Protein AF-A0A601DD71-F1 (afdb_monomer_lite)

Secondary structure (DSSP, 8-state):
------GGGSPPPHHHHHHHHHHHHHHHHHS-SSHHHHHHHHHHHHHHHHHHHHTPPPSEEEEE-TTS-EEEEEETTTS-HHHHTTSEEEPPPP-PPPPPPPPPPPPPPPPP-PPPPPPSSPPPPPGGG-SSSSHHHHHHHHHHHHHHHHHHHHHTT-SS---TT--STTTS---TT-------TTT--TT-HHHH-TTSPP-----TT-TT-SSPPPP-------

Radius of gyration: 35.79 Å; chains: 1; bounding box: 74×91×74 Å

Structure (mmCIF, N/CA/C/O backbone):
data_AF-A0A601DD71-F1
#
_entry.id   AF-A0A601DD71-F1
#
loop_
_atom_site.group_PDB
_atom_site.id
_atom_site.type_symbol
_atom_site.label_atom_id
_atom_site.label_alt_id
_atom_site.label_comp_id
_atom_site.label_asym_id
_atom_site.label_entity_id
_atom_site.label_seq_id
_atom_site.pdbx_PDB_ins_code
_atom_site.Cartn_x
_atom_site.Cartn_y
_atom_site.Cartn_z
_atom_site.occupancy
_atom_site.B_iso_or_equiv
_atom_site.auth_seq_id
_atom_site.auth_comp_id
_atom_site.auth_asym_id
_atom_site.auth_atom_id
_atom_site.pdbx_PDB_model_num
ATOM 1 N N . MET A 1 1 ? -7.788 -25.027 39.333 1.00 45.16 1 MET A N 1
ATOM 2 C CA . MET A 1 1 ? -7.533 -24.330 38.057 1.00 45.16 1 MET A CA 1
ATOM 3 C C . MET A 1 1 ? -8.869 -24.172 37.359 1.00 45.16 1 MET A C 1
ATOM 5 O O . MET A 1 1 ? -9.464 -25.174 36.993 1.00 45.16 1 MET A O 1
ATOM 9 N N . THR A 1 2 ? -9.393 -22.954 37.278 1.00 37.62 2 THR A N 1
ATOM 10 C CA . THR A 1 2 ? -10.592 -22.640 36.494 1.00 37.62 2 THR A CA 1
ATOM 11 C C . THR A 1 2 ? -10.203 -22.605 35.020 1.00 37.62 2 THR A C 1
ATOM 13 O O . THR A 1 2 ? -9.344 -21.820 34.629 1.00 37.62 2 THR A O 1
ATOM 16 N N . THR A 1 3 ? -10.772 -23.495 34.209 1.00 50.19 3 THR A N 1
ATOM 17 C CA . THR A 1 3 ? -10.615 -23.455 32.752 1.00 50.19 3 THR A CA 1
ATOM 18 C C . THR A 1 3 ? -11.624 -22.460 32.199 1.00 50.19 3 THR A C 1
ATOM 20 O O . THR A 1 3 ? -12.833 -22.696 32.219 1.00 50.19 3 THR A O 1
ATOM 23 N N . ASN A 1 4 ? -11.128 -21.315 31.749 1.00 50.66 4 ASN A N 1
ATOM 24 C CA . ASN A 1 4 ? -11.957 -20.254 31.201 1.00 50.66 4 ASN A CA 1
ATOM 25 C C . ASN A 1 4 ? -12.311 -20.643 29.757 1.00 50.66 4 ASN A C 1
ATOM 27 O O . ASN A 1 4 ? -11.508 -20.432 28.854 1.00 50.66 4 ASN A O 1
ATOM 31 N N . ASN A 1 5 ? -13.507 -21.194 29.524 1.00 55.06 5 ASN A N 1
ATOM 32 C CA . ASN A 1 5 ? -14.029 -21.516 28.182 1.00 55.06 5 ASN A CA 1
ATOM 33 C C . ASN A 1 5 ? -14.437 -20.253 27.396 1.00 55.06 5 ASN A C 1
ATOM 35 O O . ASN A 1 5 ? -15.455 -20.233 26.707 1.00 55.06 5 ASN A O 1
ATOM 39 N N . HIS A 1 6 ? -13.687 -19.157 27.544 1.00 58.78 6 HIS A N 1
ATOM 40 C CA . HIS A 1 6 ? -14.026 -17.909 26.885 1.00 58.78 6 HIS A CA 1
ATOM 41 C C . HIS A 1 6 ? -13.814 -18.070 25.366 1.00 58.78 6 HIS A C 1
ATOM 43 O O . HIS A 1 6 ? -12.706 -18.428 24.956 1.00 58.78 6 HIS A O 1
ATOM 49 N N . PRO A 1 7 ? -14.816 -17.766 24.517 1.00 61.31 7 PRO A N 1
ATOM 50 C CA . PRO A 1 7 ? -14.765 -17.999 23.065 1.00 61.31 7 PRO A CA 1
ATOM 51 C C . PRO A 1 7 ? -13.593 -17.326 22.334 1.00 61.31 7 PRO A C 1
ATOM 53 O O . PRO A 1 7 ? -13.308 -17.650 21.188 1.00 61.31 7 PRO A O 1
ATOM 56 N N . ALA A 1 8 ? -12.918 -16.374 22.981 1.00 63.38 8 ALA A N 1
ATOM 57 C CA . ALA A 1 8 ? -11.752 -15.679 22.437 1.00 63.38 8 ALA A CA 1
ATOM 58 C C . ALA A 1 8 ? -10.425 -16.460 22.557 1.00 63.38 8 ALA A C 1
ATOM 60 O O . ALA A 1 8 ? -9.405 -15.969 22.087 1.00 63.38 8 ALA A O 1
ATOM 61 N N . HIS A 1 9 ? -10.407 -17.636 23.195 1.00 67.06 9 HIS A N 1
ATOM 62 C CA . HIS A 1 9 ? -9.188 -18.438 23.384 1.00 67.06 9 HIS A CA 1
ATOM 63 C C . HIS A 1 9 ? -9.024 -19.588 22.370 1.00 67.06 9 HIS A C 1
ATOM 65 O O . HIS A 1 9 ? -8.173 -20.452 22.565 1.00 67.06 9 HIS A O 1
ATOM 71 N N . GLY A 1 10 ? -9.811 -19.600 21.288 1.00 70.00 10 GLY A N 1
ATOM 72 C CA . GLY A 1 10 ? -9.706 -20.560 20.183 1.00 70.00 10 GLY A CA 1
ATOM 73 C C . GLY A 1 10 ? -9.445 -19.889 18.826 1.00 70.00 10 GLY A C 1
ATOM 74 O O . GLY A 1 10 ? -9.505 -18.661 18.729 1.00 70.00 10 GLY A O 1
ATOM 75 N N . PRO A 1 11 ? -9.153 -20.674 17.769 1.00 76.75 11 PRO A N 1
ATOM 76 C CA . PRO A 1 11 ? -9.068 -20.151 16.409 1.00 76.75 11 PRO A CA 1
ATOM 77 C C . PRO A 1 11 ? -10.400 -19.513 15.995 1.00 76.75 11 PRO A C 1
ATOM 79 O O . PRO A 1 11 ? -11.476 -19.969 16.383 1.00 76.75 11 PRO A O 1
ATOM 82 N N . VAL A 1 12 ? -10.327 -18.444 15.204 1.00 84.88 12 VAL A N 1
ATOM 83 C CA . VAL A 1 12 ? -11.512 -17.703 14.761 1.00 84.88 12 VAL A CA 1
ATOM 84 C C . VAL A 1 12 ? -12.287 -18.538 13.734 1.00 84.88 12 VAL A C 1
ATOM 86 O O . VAL A 1 12 ? -11.745 -18.889 12.689 1.00 84.88 12 VAL A O 1
ATOM 89 N N . SER A 1 13 ? -13.549 -18.862 14.035 1.00 86.62 13 SER A N 1
ATOM 90 C CA . SER A 1 13 ? -14.459 -19.582 13.131 1.00 86.62 13 SER A CA 1
ATOM 91 C C . SER A 1 13 ? -15.251 -18.630 12.224 1.00 86.62 13 SER A C 1
ATOM 93 O O . SER A 1 13 ? -15.402 -17.448 12.537 1.00 86.62 13 SER A O 1
ATOM 95 N N . LEU A 1 14 ? -15.820 -19.154 11.128 1.00 88.19 14 LEU A N 1
ATOM 96 C CA . LEU A 1 14 ? -16.695 -18.389 10.225 1.00 88.19 14 LEU A CA 1
ATOM 97 C C . LEU A 1 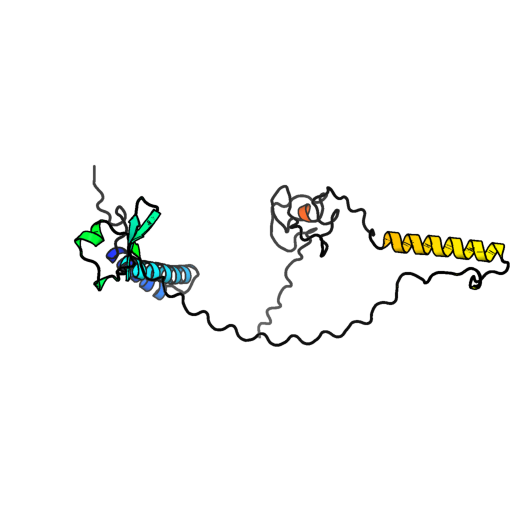14 ? -17.892 -17.778 10.966 1.00 88.19 14 LEU A C 1
ATOM 99 O O . LEU A 1 14 ? -18.188 -16.596 10.820 1.00 88.19 14 LEU A O 1
ATOM 103 N N . GLU A 1 15 ? -18.541 -18.573 11.819 1.00 87.88 15 GLU A N 1
ATOM 104 C CA . GLU A 1 15 ? -19.647 -18.123 12.671 1.00 87.88 15 GLU A CA 1
ATOM 105 C C . GLU A 1 15 ? -19.210 -16.971 13.585 1.00 87.88 15 GLU A C 1
ATOM 107 O O . GLU A 1 15 ? -19.922 -15.976 13.739 1.00 87.88 15 GLU A O 1
ATOM 112 N N . ARG A 1 16 ? -17.992 -17.053 14.137 1.00 88.75 16 ARG A N 1
ATOM 113 C CA . ARG A 1 16 ? -17.445 -15.994 14.981 1.00 88.75 16 ARG A CA 1
ATOM 114 C C . ARG A 1 16 ? -17.154 -14.718 14.192 1.00 88.75 16 ARG A C 1
ATOM 116 O O . ARG A 1 16 ? -17.389 -13.639 14.726 1.00 88.75 16 ARG A O 1
ATOM 123 N N . LEU A 1 17 ? -16.680 -14.813 12.947 1.00 91.88 17 LEU A N 1
ATOM 124 C CA . LEU A 1 17 ? -16.489 -13.643 12.081 1.00 91.88 17 LEU A CA 1
ATOM 125 C C . LEU A 1 17 ? -17.816 -12.946 11.776 1.00 91.88 17 LEU A C 1
ATOM 127 O O . LEU A 1 17 ? -17.891 -11.728 11.925 1.00 91.88 17 LEU A O 1
ATOM 131 N N . HIS A 1 18 ? -18.867 -13.701 11.438 1.00 92.31 18 HIS A N 1
ATOM 132 C CA . HIS A 1 18 ? -20.211 -13.142 11.255 1.00 92.31 18 HIS A CA 1
ATOM 133 C C . HIS A 1 18 ? -20.703 -12.428 12.515 1.00 92.31 18 HIS A C 1
ATOM 135 O O . HIS A 1 18 ? -21.158 -11.288 12.438 1.00 92.31 18 HIS A O 1
ATOM 141 N N . GLN A 1 19 ? -20.539 -13.059 13.682 1.00 93.06 19 GLN A N 1
ATOM 142 C CA . GLN A 1 19 ? -20.919 -12.463 14.960 1.00 93.06 19 GLN A CA 1
ATOM 143 C C . GLN A 1 19 ? -20.174 -11.142 15.222 1.00 93.06 19 GLN A C 1
ATOM 145 O O . GLN A 1 19 ? -20.777 -10.167 15.667 1.00 93.06 19 GLN A O 1
ATOM 150 N N . ILE A 1 20 ? -18.866 -11.089 14.949 1.00 93.06 20 ILE A N 1
ATOM 151 C CA . ILE A 1 20 ? -18.064 -9.872 15.139 1.00 93.06 20 ILE A CA 1
ATOM 152 C C . ILE A 1 20 ? -18.475 -8.783 14.135 1.00 93.06 20 ILE A C 1
ATOM 154 O O . ILE A 1 20 ? -18.643 -7.636 14.550 1.00 93.06 20 ILE A O 1
ATOM 158 N N . SER A 1 21 ? -18.675 -9.126 12.855 1.00 95.06 21 SER A N 1
ATOM 159 C CA . SER A 1 21 ? -19.136 -8.180 11.824 1.00 95.06 21 SER A CA 1
ATOM 160 C C . SER A 1 21 ? -20.475 -7.546 12.216 1.00 95.06 21 SER A C 1
ATOM 162 O O . SER A 1 21 ? -20.628 -6.324 12.169 1.00 95.06 21 SER A O 1
ATOM 164 N N . GLU A 1 22 ? -21.420 -8.346 12.719 1.00 96.31 22 GLU A N 1
ATOM 165 C CA . GLU A 1 22 ? -22.729 -7.860 13.160 1.00 96.31 22 GLU A CA 1
ATOM 166 C C . GLU A 1 22 ? -22.626 -6.902 14.360 1.00 96.31 22 GLU A C 1
ATOM 168 O O . GLU A 1 22 ? -23.257 -5.841 14.368 1.00 96.31 22 GLU A O 1
ATOM 173 N N . ILE A 1 23 ? -21.810 -7.247 15.365 1.00 95.62 23 ILE A N 1
ATOM 174 C CA . ILE A 1 23 ? -21.586 -6.403 16.549 1.00 95.62 23 ILE A CA 1
ATOM 175 C C . ILE A 1 23 ? -20.989 -5.053 16.140 1.00 95.62 23 ILE A C 1
ATOM 177 O O . ILE A 1 23 ? -21.494 -4.009 16.557 1.00 95.62 23 ILE A O 1
ATOM 181 N N . LEU A 1 24 ? -19.942 -5.062 15.311 1.00 95.75 24 LEU A N 1
ATOM 182 C CA . LEU A 1 24 ? -19.271 -3.837 14.876 1.00 95.75 24 LEU A CA 1
ATOM 183 C C . LEU A 1 24 ? -20.157 -2.992 13.959 1.00 95.75 24 LEU A C 1
ATOM 185 O O . LEU A 1 24 ? -20.169 -1.773 14.101 1.00 95.75 24 LEU A O 1
ATOM 189 N N . SER A 1 25 ? -20.954 -3.617 13.092 1.00 95.69 25 SER A N 1
ATOM 190 C CA . SER A 1 25 ? -21.918 -2.916 12.235 1.00 95.69 25 SER A CA 1
ATOM 191 C C . SER A 1 25 ? -22.972 -2.177 13.058 1.00 95.69 25 SER A C 1
ATOM 193 O O . SER A 1 25 ? -23.250 -1.002 12.814 1.00 95.69 25 SER A O 1
ATOM 195 N N . LYS A 1 26 ? -23.528 -2.839 14.082 1.00 96.19 26 LYS A N 1
ATOM 196 C CA . LYS A 1 26 ? -24.492 -2.226 15.009 1.00 96.19 26 LYS A CA 1
ATOM 197 C C . LYS A 1 26 ? -23.859 -1.094 15.819 1.00 96.19 26 LYS A C 1
ATOM 199 O O . LYS A 1 26 ? -24.469 -0.037 15.952 1.00 96.19 26 LYS A O 1
ATOM 204 N N . ALA A 1 27 ? -22.642 -1.296 16.324 1.00 94.25 27 ALA A N 1
ATOM 205 C CA . ALA A 1 27 ? -21.913 -0.277 17.075 1.00 94.25 27 ALA A CA 1
ATOM 206 C C . ALA A 1 27 ? -21.564 0.944 16.207 1.00 94.25 27 ALA A C 1
ATOM 208 O O . ALA A 1 27 ? -21.731 2.076 16.653 1.00 94.25 27 ALA A O 1
ATOM 209 N N . ALA A 1 28 ? -21.148 0.732 14.956 1.00 92.69 28 ALA A N 1
ATOM 210 C CA . ALA A 1 28 ? -20.876 1.805 14.002 1.00 92.69 28 ALA A CA 1
ATOM 211 C C . ALA A 1 28 ? -22.138 2.618 13.682 1.00 92.69 28 ALA A C 1
ATOM 213 O O . ALA A 1 28 ? -22.084 3.844 13.695 1.00 92.69 28 ALA A O 1
ATOM 214 N N . ALA A 1 29 ? -23.282 1.956 13.476 1.00 91.56 29 ALA A N 1
ATOM 215 C CA . ALA A 1 29 ? -24.560 2.624 13.222 1.00 91.56 29 ALA A CA 1
ATOM 216 C C . ALA A 1 29 ? -25.065 3.455 14.417 1.00 91.56 29 ALA A C 1
ATOM 218 O O . ALA A 1 29 ? -25.780 4.435 14.226 1.00 91.56 29 ALA A O 1
ATOM 219 N N . GLN A 1 30 ? -24.707 3.061 15.641 1.00 92.38 30 GLN A N 1
ATOM 220 C CA . GLN A 1 30 ? -25.037 3.784 16.875 1.00 92.38 30 GLN A CA 1
ATOM 221 C C . GLN A 1 30 ? -23.981 4.827 17.264 1.00 92.38 30 GLN A C 1
ATOM 223 O O . GLN A 1 30 ? -24.186 5.576 18.219 1.00 92.38 30 GLN A O 1
ATOM 228 N N . SER A 1 31 ? -22.849 4.874 16.559 1.00 91.56 31 SER A N 1
ATOM 229 C CA . SER A 1 31 ? -21.792 5.844 16.819 1.00 91.56 31 SER A CA 1
ATOM 230 C C . SER A 1 31 ? -22.243 7.246 16.422 1.00 91.56 31 SER A C 1
ATOM 232 O O . SER A 1 31 ? -22.943 7.446 15.434 1.00 91.56 31 SER A O 1
ATOM 234 N N . ASP A 1 32 ? -21.720 8.242 17.125 1.00 90.12 32 ASP A N 1
ATOM 235 C CA . ASP A 1 32 ? -21.820 9.670 16.799 1.00 90.12 32 ASP A CA 1
ATOM 236 C C . ASP A 1 32 ? -21.080 10.092 15.509 1.00 90.12 32 ASP A C 1
ATOM 238 O O . ASP A 1 32 ? -20.930 11.283 15.238 1.00 90.12 32 ASP A O 1
ATOM 242 N N . GLY A 1 33 ? -20.585 9.137 14.715 1.00 82.62 33 GLY A N 1
ATOM 243 C CA . GLY A 1 33 ? -19.787 9.411 13.520 1.00 82.62 33 GLY A CA 1
ATOM 244 C C . GLY A 1 33 ? -18.385 9.961 13.810 1.00 82.62 33 GLY A C 1
ATOM 245 O O . GLY A 1 33 ? -17.744 10.483 12.900 1.00 82.62 33 GLY A O 1
ATOM 246 N N . GLY A 1 34 ? -17.885 9.858 15.046 1.00 87.75 34 GLY A N 1
ATOM 247 C CA . GLY A 1 34 ? -16.497 10.177 15.365 1.00 87.75 34 GLY A CA 1
ATOM 248 C C . GLY A 1 34 ? -15.496 9.216 14.708 1.00 87.75 34 GLY A C 1
ATOM 249 O O . GLY A 1 34 ? -15.860 8.214 14.090 1.00 87.75 34 GLY A O 1
ATOM 250 N N . ASN A 1 35 ? -14.199 9.483 14.887 1.00 91.31 35 ASN A N 1
ATOM 251 C CA . ASN A 1 35 ? -13.120 8.670 14.300 1.00 91.31 35 ASN A CA 1
ATOM 252 C C . ASN A 1 35 ? -13.250 7.168 14.617 1.00 91.31 35 ASN A C 1
ATOM 254 O O . ASN A 1 35 ? -12.920 6.329 13.781 1.00 91.31 35 ASN A O 1
ATOM 258 N N . LEU A 1 36 ? -13.756 6.822 15.806 1.00 90.88 36 LEU A N 1
ATOM 259 C CA . LEU A 1 36 ? -13.994 5.432 16.195 1.00 90.88 36 LEU A CA 1
ATOM 260 C C . LEU A 1 36 ? -15.139 4.790 15.394 1.00 90.88 36 LEU A C 1
ATOM 262 O O . LEU A 1 36 ? -15.012 3.641 14.984 1.00 90.88 36 LEU A O 1
ATOM 266 N N . GLY A 1 37 ? -16.223 5.526 15.131 1.00 91.75 37 GLY A N 1
ATOM 267 C CA . GLY A 1 37 ? -17.338 5.060 14.302 1.00 91.75 37 GLY A CA 1
ATOM 268 C C . GLY A 1 37 ? -16.894 4.706 12.885 1.00 91.75 37 GLY A C 1
ATOM 269 O O . GLY A 1 37 ? -17.210 3.623 12.391 1.00 91.75 37 GLY A O 1
ATOM 270 N N . TYR A 1 38 ? -16.077 5.568 12.272 1.00 92.25 38 TYR A N 1
ATOM 271 C CA . TYR A 1 38 ? -15.464 5.291 10.969 1.00 92.25 38 TYR A CA 1
ATOM 272 C C . TYR A 1 38 ? -14.538 4.073 11.007 1.00 92.25 38 TYR A C 1
ATOM 274 O O . TYR A 1 38 ? -14.645 3.200 10.149 1.00 92.25 38 TYR A O 1
ATOM 282 N N . ALA A 1 39 ? -13.685 3.960 12.030 1.00 94.12 39 ALA A N 1
ATOM 283 C CA . ALA A 1 39 ? -12.793 2.812 12.176 1.00 94.12 39 ALA A CA 1
ATOM 284 C C . ALA A 1 39 ? -13.560 1.485 12.333 1.00 94.12 39 ALA A C 1
ATOM 286 O O . ALA A 1 39 ? -13.167 0.479 11.746 1.00 94.12 39 ALA A O 1
ATOM 287 N N . MET A 1 40 ? -14.671 1.472 13.080 1.00 95.19 40 MET A N 1
ATOM 288 C CA . MET A 1 40 ? -15.533 0.290 13.199 1.00 95.19 40 MET A CA 1
ATOM 289 C C . MET A 1 40 ? -16.185 -0.073 11.860 1.00 95.19 40 MET A C 1
ATOM 291 O O . MET A 1 40 ? -16.187 -1.244 11.489 1.00 95.19 40 MET A O 1
ATOM 295 N N . ALA A 1 41 ? -16.688 0.913 11.112 1.00 92.31 41 ALA A N 1
ATOM 296 C CA . ALA A 1 41 ? -17.275 0.685 9.792 1.00 92.31 41 ALA A CA 1
ATOM 297 C C . ALA A 1 41 ? -16.249 0.145 8.779 1.00 92.31 41 ALA A C 1
ATOM 299 O O . ALA A 1 41 ? -16.570 -0.729 7.975 1.00 92.31 41 ALA A O 1
ATOM 300 N N . ASP A 1 42 ? -15.007 0.625 8.822 1.00 95.62 42 ASP A N 1
ATOM 301 C CA . ASP A 1 42 ? -13.935 0.099 7.975 1.00 95.62 42 ASP A CA 1
ATOM 302 C C . ASP A 1 42 ? -13.496 -1.306 8.406 1.00 95.62 42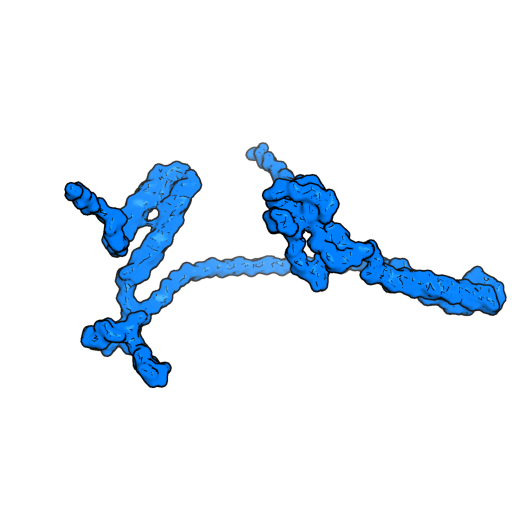 ASP A C 1
ATOM 304 O O . ASP A 1 42 ? -13.266 -2.164 7.552 1.00 95.62 42 ASP A O 1
ATOM 308 N N . ALA A 1 43 ? -13.456 -1.589 9.711 1.00 94.62 43 ALA A N 1
ATOM 309 C CA . ALA A 1 43 ? -13.185 -2.932 10.220 1.00 94.62 43 ALA A CA 1
ATOM 310 C C . ALA A 1 43 ? -14.235 -3.953 9.750 1.00 94.62 43 ALA A C 1
ATOM 312 O O . ALA A 1 43 ? -13.865 -5.061 9.366 1.00 94.62 43 ALA A O 1
ATOM 313 N N . VAL A 1 44 ? -15.520 -3.574 9.708 1.00 95.19 44 VAL A N 1
ATOM 314 C CA . VAL A 1 44 ? -16.594 -4.414 9.144 1.00 95.19 44 VAL A CA 1
ATOM 315 C C . VAL A 1 44 ? -16.287 -4.795 7.697 1.00 95.19 44 VAL A C 1
ATOM 317 O O . VAL A 1 44 ? -16.310 -5.977 7.377 1.00 95.19 44 VAL A O 1
ATOM 320 N N . LYS A 1 45 ? -15.881 -3.844 6.842 1.00 92.75 45 LYS A N 1
ATOM 321 C CA . LYS A 1 45 ? -15.541 -4.134 5.432 1.00 92.75 45 LYS A CA 1
ATOM 322 C C . LYS A 1 45 ? -14.412 -5.158 5.303 1.00 92.75 45 LYS A C 1
ATOM 324 O O . LYS A 1 45 ? -14.453 -6.027 4.435 1.00 92.75 45 LYS A O 1
ATOM 329 N N . VAL A 1 46 ? -13.393 -5.054 6.157 1.00 93.56 46 VAL A N 1
ATOM 330 C CA . VAL A 1 46 ? -12.273 -6.006 6.174 1.00 93.56 46 VAL A CA 1
ATOM 331 C C . VAL A 1 46 ? -12.747 -7.391 6.614 1.00 93.56 46 VAL A C 1
ATOM 333 O O . VAL A 1 46 ? -12.369 -8.390 6.002 1.00 93.56 46 VAL A O 1
ATOM 336 N N . ILE A 1 47 ? -13.590 -7.460 7.648 1.00 92.56 47 ILE A N 1
ATOM 337 C CA . ILE A 1 47 ? -14.148 -8.722 8.144 1.00 92.56 47 ILE A CA 1
ATOM 338 C C . ILE A 1 47 ? -15.065 -9.357 7.099 1.00 92.56 47 ILE A C 1
ATOM 340 O O . ILE A 1 47 ? -14.959 -10.557 6.877 1.00 92.56 47 ILE A O 1
ATOM 344 N N . ASP A 1 48 ? -15.897 -8.582 6.410 1.00 90.25 48 ASP A N 1
ATOM 345 C CA . ASP A 1 48 ? -16.758 -9.083 5.336 1.00 90.25 48 ASP A CA 1
ATOM 346 C C . ASP A 1 48 ? -15.927 -9.650 4.176 1.00 90.25 48 ASP A C 1
ATOM 348 O O . ASP A 1 48 ? -16.240 -10.716 3.642 1.00 90.25 48 ASP A O 1
ATOM 352 N N . GLY A 1 49 ? -14.802 -9.006 3.844 1.00 86.38 49 GLY A N 1
ATOM 353 C CA . GLY A 1 49 ? -13.814 -9.558 2.917 1.00 86.38 49 GLY A CA 1
ATOM 354 C C . GLY A 1 49 ? -13.215 -10.881 3.408 1.00 86.38 49 GLY A C 1
ATOM 355 O O . GLY A 1 49 ? -13.086 -11.827 2.632 1.00 86.38 49 GLY A O 1
ATOM 356 N N . ALA A 1 50 ? -12.892 -10.986 4.700 1.00 88.12 50 ALA A N 1
ATOM 357 C CA . ALA A 1 50 ? -12.392 -12.225 5.292 1.00 88.12 50 ALA A CA 1
ATOM 358 C C . ALA A 1 50 ? -13.451 -13.341 5.295 1.00 88.12 50 ALA A C 1
ATOM 360 O O . ALA A 1 50 ? -13.126 -14.478 4.964 1.00 88.12 50 ALA A O 1
ATOM 361 N N . ILE A 1 51 ? -14.713 -13.028 5.606 1.00 87.88 51 ILE A N 1
ATOM 362 C CA . ILE A 1 51 ? -15.856 -13.955 5.552 1.00 87.88 51 ILE A CA 1
ATOM 363 C C . ILE A 1 51 ? -16.023 -14.510 4.137 1.00 87.88 51 ILE A C 1
ATOM 365 O O . ILE A 1 51 ? -16.141 -15.725 3.967 1.00 87.88 51 ILE A O 1
ATOM 369 N N . ALA A 1 52 ? -15.977 -13.637 3.125 1.00 83.12 52 ALA A N 1
ATOM 370 C CA . ALA A 1 52 ? -16.116 -14.027 1.725 1.00 83.12 52 ALA A CA 1
ATOM 371 C C . ALA A 1 52 ? -15.043 -15.037 1.282 1.00 83.12 52 ALA A C 1
ATOM 373 O O . ALA A 1 52 ? -15.320 -15.893 0.446 1.00 83.12 52 ALA A O 1
ATOM 374 N N . VAL A 1 53 ? -13.837 -14.970 1.857 1.00 80.81 53 VAL A N 1
ATOM 375 C CA . VAL A 1 53 ? -12.741 -15.908 1.562 1.00 80.81 53 VAL A CA 1
ATOM 376 C C . VAL A 1 53 ? -12.807 -17.165 2.435 1.00 80.81 53 VAL A C 1
ATOM 378 O O . VAL A 1 53 ? -12.575 -18.262 1.936 1.00 80.81 53 VAL A O 1
ATOM 381 N N . PHE A 1 54 ? -13.136 -17.037 3.724 1.00 78.19 54 PHE A N 1
ATOM 382 C CA . PHE A 1 54 ? -13.093 -18.138 4.696 1.00 78.19 54 PHE A CA 1
ATOM 383 C C . PHE A 1 54 ? -14.091 -19.266 4.371 1.00 78.19 54 PHE A C 1
ATOM 385 O O . PHE A 1 54 ? -13.842 -20.419 4.717 1.00 78.19 54 PHE A O 1
ATOM 392 N N . GLY A 1 55 ? -15.201 -18.952 3.694 1.00 70.25 55 GLY A N 1
ATOM 393 C CA . GLY A 1 55 ? -16.211 -19.924 3.253 1.00 70.25 55 GLY A CA 1
ATOM 394 C C . GLY A 1 55 ? -16.213 -20.237 1.752 1.00 70.25 55 GLY A C 1
ATOM 395 O O . GLY A 1 55 ? -17.133 -20.907 1.289 1.00 70.25 55 GLY A O 1
ATOM 396 N N . ALA A 1 56 ? -15.246 -19.736 0.976 1.00 81.44 56 ALA A N 1
ATOM 397 C CA . ALA A 1 56 ? -15.234 -19.949 -0.468 1.00 81.44 56 ALA A CA 1
ATOM 398 C C . ALA A 1 56 ? -14.917 -21.412 -0.808 1.00 81.44 56 ALA A C 1
ATOM 400 O O . ALA A 1 56 ? -13.935 -21.975 -0.324 1.00 81.44 56 ALA A O 1
ATOM 401 N N . GLU A 1 57 ? -15.714 -22.024 -1.685 1.00 87.00 57 GLU A N 1
ATOM 402 C CA . GLU A 1 57 ? -15.343 -23.311 -2.267 1.00 87.00 57 GLU A CA 1
ATOM 403 C C . GLU A 1 57 ? -14.173 -23.129 -3.253 1.00 87.00 57 GLU A C 1
ATOM 405 O O . GLU A 1 57 ? -14.122 -22.125 -3.977 1.00 87.00 57 GLU A O 1
ATOM 410 N N . PRO A 1 58 ? -13.224 -24.081 -3.320 1.00 90.56 58 PRO A N 1
ATOM 411 C CA . PRO A 1 58 ? -12.207 -24.086 -4.365 1.00 90.56 58 PRO A CA 1
ATOM 412 C C . PRO A 1 58 ? -12.860 -24.086 -5.749 1.00 90.56 58 PRO A C 1
ATOM 414 O O . PRO A 1 58 ? -13.856 -24.769 -5.970 1.00 90.56 58 PRO A O 1
ATOM 417 N N . VAL A 1 59 ? -12.278 -23.368 -6.707 1.00 92.94 59 VAL A N 1
ATOM 418 C CA . VAL A 1 59 ? -12.730 -23.397 -8.108 1.00 92.94 59 VAL A CA 1
ATOM 419 C C . VAL A 1 59 ? -12.065 -24.521 -8.897 1.00 92.94 59 VAL A C 1
ATOM 421 O O . VAL A 1 59 ? -12.663 -25.078 -9.819 1.00 92.94 59 VAL A O 1
ATOM 424 N N . ALA A 1 60 ? -10.840 -24.885 -8.520 1.00 94.69 60 ALA A N 1
ATOM 425 C CA . ALA A 1 60 ? -10.073 -25.945 -9.151 1.00 94.69 60 ALA A CA 1
ATOM 426 C C . ALA A 1 60 ? -9.060 -26.556 -8.178 1.00 94.69 60 ALA A C 1
ATOM 428 O O . ALA A 1 60 ? -8.885 -26.071 -7.065 1.00 94.69 60 ALA A O 1
ATOM 429 N N . TRP A 1 61 ? -8.389 -27.619 -8.608 1.00 96.19 61 TRP A N 1
ATOM 430 C CA . TRP A 1 61 ? -7.420 -28.358 -7.807 1.00 96.19 61 TRP A CA 1
ATOM 431 C C . TRP A 1 61 ? -6.220 -28.769 -8.656 1.00 96.19 61 TRP A C 1
ATOM 433 O O . TRP A 1 61 ? -6.377 -29.144 -9.822 1.00 96.19 61 TRP A O 1
ATOM 443 N N . VAL A 1 62 ? -5.031 -28.728 -8.057 1.00 96.75 62 VAL A N 1
ATOM 444 C CA . VAL A 1 62 ? -3.761 -29.110 -8.692 1.00 96.75 62 VAL A CA 1
ATOM 445 C C . VAL A 1 62 ? -2.934 -30.004 -7.778 1.00 96.75 62 VAL A C 1
ATOM 447 O O . VAL A 1 62 ? -3.082 -29.971 -6.557 1.00 96.75 62 VAL A O 1
ATOM 450 N N . ARG A 1 63 ? -2.026 -30.785 -8.357 1.00 95.56 63 ARG A N 1
ATOM 451 C CA . ARG A 1 63 ? -1.026 -31.550 -7.611 1.00 95.56 63 ARG A CA 1
ATOM 452 C C . ARG A 1 63 ? 0.363 -31.243 -8.146 1.00 95.56 63 ARG A C 1
ATOM 454 O O . ARG A 1 63 ? 0.599 -31.326 -9.345 1.00 95.56 63 ARG A O 1
ATOM 461 N N . TYR A 1 64 ? 1.278 -30.929 -7.236 1.00 93.06 64 TYR A N 1
ATOM 462 C CA . TYR A 1 64 ? 2.694 -30.763 -7.546 1.00 93.06 64 TYR A CA 1
ATOM 463 C C . TYR A 1 64 ? 3.382 -32.125 -7.479 1.00 93.06 64 TYR A C 1
ATOM 465 O O . TYR A 1 64 ? 3.361 -32.792 -6.440 1.00 93.06 64 TYR A O 1
ATOM 473 N N . CYS A 1 65 ? 3.959 -32.554 -8.593 1.00 91.31 65 CYS A N 1
ATOM 474 C CA . CYS A 1 65 ? 4.623 -33.842 -8.718 1.00 91.31 65 CYS A CA 1
ATOM 475 C C . CYS A 1 65 ? 6.113 -33.712 -8.373 1.00 91.31 65 CYS A C 1
ATOM 477 O O . CYS A 1 65 ? 6.725 -32.655 -8.524 1.00 91.31 65 CYS A O 1
ATOM 479 N N . SER A 1 66 ? 6.724 -34.796 -7.887 1.00 92.31 66 SER A N 1
ATOM 480 C CA . SER A 1 66 ? 8.139 -34.801 -7.476 1.00 92.31 66 SER A CA 1
ATOM 481 C C . SER A 1 66 ? 9.121 -34.616 -8.636 1.00 92.31 66 SER A C 1
ATOM 483 O O . SER A 1 66 ? 10.279 -34.286 -8.410 1.00 92.31 66 SER A O 1
ATOM 485 N N . ASP A 1 67 ? 8.666 -34.837 -9.867 1.00 93.50 67 ASP A N 1
ATOM 486 C CA . ASP A 1 67 ? 9.402 -34.567 -11.104 1.00 93.50 67 ASP A CA 1
ATOM 487 C C . ASP A 1 67 ? 9.342 -33.085 -11.531 1.00 93.50 67 ASP A C 1
ATOM 489 O O . ASP A 1 67 ? 9.879 -32.719 -12.574 1.00 93.50 67 ASP A O 1
ATOM 493 N N . GLY A 1 68 ? 8.706 -32.227 -10.722 1.00 92.75 68 GLY A N 1
ATOM 494 C CA . GLY A 1 68 ? 8.556 -30.796 -10.974 1.00 92.75 68 GLY A CA 1
ATOM 495 C C . GLY A 1 68 ? 7.375 -30.436 -11.875 1.00 92.75 68 GLY A C 1
ATOM 496 O O . GLY A 1 68 ? 7.181 -29.256 -12.169 1.00 92.75 68 GLY A O 1
ATOM 497 N N . THR A 1 69 ? 6.580 -31.416 -12.312 1.00 95.06 69 THR A N 1
ATOM 498 C CA . THR A 1 69 ? 5.384 -31.172 -13.126 1.00 95.06 69 THR A CA 1
ATOM 499 C C . THR A 1 69 ? 4.158 -30.844 -12.264 1.00 95.06 69 THR A C 1
ATOM 501 O O . THR A 1 69 ? 4.162 -31.013 -11.040 1.00 95.06 69 THR A O 1
ATOM 504 N N . ILE A 1 70 ? 3.106 -30.322 -12.902 1.00 95.12 70 ILE A N 1
ATOM 505 C CA . ILE A 1 70 ? 1.824 -30.011 -12.261 1.00 95.12 70 ILE A CA 1
ATOM 506 C C . ILE A 1 70 ? 0.729 -30.820 -12.956 1.00 95.12 70 ILE A C 1
ATOM 508 O O . ILE A 1 70 ? 0.497 -30.635 -14.150 1.00 95.12 70 ILE A O 1
ATOM 512 N N . ASP A 1 71 ? 0.025 -31.661 -12.198 1.00 93.62 71 ASP A N 1
ATOM 513 C CA . ASP A 1 71 ? -1.200 -32.322 -12.654 1.00 93.62 71 ASP A CA 1
ATOM 514 C C . ASP A 1 71 ? -2.413 -31.410 -12.384 1.00 93.62 71 ASP A C 1
ATOM 516 O O . ASP A 1 71 ? -2.604 -30.932 -11.260 1.00 93.62 71 ASP A O 1
ATOM 520 N N . GLY A 1 72 ? -3.260 -31.188 -13.397 1.00 91.31 72 GLY A N 1
ATOM 521 C CA . GLY A 1 72 ? -4.451 -30.324 -13.326 1.00 91.31 72 GLY A CA 1
ATOM 522 C C . GLY A 1 72 ? -4.383 -29.096 -14.258 1.00 91.31 72 GLY A C 1
ATOM 523 O O . GLY A 1 72 ? -3.541 -29.066 -15.154 1.00 91.31 72 GLY A O 1
ATOM 524 N N . PRO A 1 73 ? -5.257 -28.081 -14.085 1.00 91.50 73 PRO A N 1
ATOM 525 C CA . PRO A 1 73 ? -6.291 -27.981 -13.056 1.00 91.50 73 PRO A CA 1
ATOM 526 C C . PRO A 1 73 ? -7.506 -28.867 -13.355 1.00 91.50 73 PRO A C 1
ATOM 528 O O . PRO A 1 73 ? -8.033 -28.861 -14.465 1.00 91.50 73 PRO A O 1
ATOM 531 N N . LEU A 1 74 ? -7.989 -29.586 -12.341 1.00 94.56 74 LEU A N 1
ATOM 532 C CA . LEU A 1 74 ? -9.326 -30.186 -12.369 1.00 94.56 74 LEU A CA 1
ATOM 533 C C . LEU A 1 74 ? -10.308 -29.207 -11.732 1.00 94.56 74 LEU A C 1
ATOM 535 O O . LEU A 1 74 ? -10.069 -28.751 -10.613 1.00 94.56 74 LEU A O 1
ATOM 539 N N . LEU A 1 75 ? -11.399 -28.873 -12.426 1.00 94.31 75 LEU A N 1
ATOM 540 C CA . LEU A 1 75 ? -12.443 -28.014 -11.861 1.00 94.31 75 LEU A CA 1
ATOM 541 C C . LEU A 1 75 ? -13.085 -28.706 -10.654 1.00 94.31 75 LEU A C 1
ATOM 543 O O . LEU A 1 75 ? -13.120 -29.934 -10.584 1.00 94.31 75 LEU A O 1
ATOM 547 N N . ASN A 1 76 ? -13.614 -27.932 -9.703 1.00 92.88 76 ASN A N 1
ATOM 548 C CA . ASN A 1 76 ? -14.132 -28.484 -8.444 1.00 92.88 76 ASN A CA 1
ATOM 549 C C . ASN A 1 76 ? -15.216 -29.567 -8.635 1.00 92.88 76 ASN A C 1
ATOM 551 O O . ASN A 1 76 ? -15.297 -30.498 -7.841 1.00 92.88 76 ASN A O 1
ATOM 555 N N . TYR A 1 77 ? -16.001 -29.498 -9.717 1.00 91.62 77 TYR A N 1
ATOM 556 C CA . TYR A 1 77 ? -17.008 -30.515 -10.055 1.00 91.62 77 TYR A CA 1
ATOM 557 C C . TYR A 1 77 ? -16.433 -31.785 -10.713 1.00 91.62 77 TYR A C 1
ATOM 559 O O . TYR A 1 77 ? -17.146 -32.772 -10.858 1.00 91.62 77 TYR A O 1
ATOM 567 N N . GLN A 1 78 ? -15.175 -31.754 -11.162 1.00 93.69 78 GLN A N 1
ATOM 568 C CA . GLN A 1 78 ? -14.505 -32.852 -11.873 1.00 93.69 78 GLN A CA 1
ATOM 569 C C . GLN A 1 78 ? -13.614 -33.702 -10.963 1.00 93.69 78 GLN A C 1
ATOM 571 O O . GLN A 1 78 ? -13.152 -34.758 -11.389 1.00 93.69 78 GLN A O 1
ATOM 576 N N . ILE A 1 79 ? -13.299 -33.225 -9.757 1.00 92.69 79 ILE A N 1
ATOM 577 C CA . ILE A 1 79 ? -12.376 -33.904 -8.849 1.00 92.69 79 ILE A CA 1
ATOM 578 C C . ILE A 1 79 ? -13.120 -34.806 -7.858 1.00 92.69 79 ILE A C 1
ATOM 580 O O . ILE A 1 79 ? -14.054 -34.382 -7.179 1.00 92.69 79 ILE A O 1
ATOM 584 N N . ASP A 1 80 ? -12.654 -36.047 -7.735 1.00 92.19 80 ASP A N 1
ATOM 585 C CA . ASP A 1 80 ? -13.162 -37.007 -6.755 1.00 92.19 80 ASP A CA 1
ATOM 586 C C . ASP A 1 80 ? -12.665 -36.693 -5.333 1.00 92.19 80 ASP A C 1
ATOM 588 O O . ASP A 1 80 ? -11.539 -36.222 -5.136 1.00 92.19 80 ASP A O 1
ATOM 592 N N . ASP A 1 81 ? -13.461 -37.030 -4.315 1.00 89.62 81 ASP A N 1
ATOM 593 C CA . ASP A 1 81 ? -13.153 -36.721 -2.908 1.00 89.62 81 ASP A CA 1
ATOM 594 C C . ASP A 1 81 ? -11.836 -37.339 -2.416 1.00 89.62 81 ASP A C 1
ATOM 596 O O . ASP A 1 81 ? -11.124 -36.739 -1.608 1.00 89.62 81 ASP A O 1
ATOM 600 N N . CYS A 1 82 ? -11.447 -38.503 -2.952 1.00 89.19 82 CYS A N 1
ATOM 601 C CA . CYS A 1 82 ? -10.160 -39.116 -2.627 1.00 89.19 82 CYS A CA 1
ATOM 602 C C . CYS A 1 82 ? -8.975 -38.221 -3.027 1.00 89.19 82 CYS A C 1
ATOM 604 O O . CYS A 1 82 ? -7.992 -38.148 -2.290 1.00 89.19 82 CYS A O 1
ATOM 606 N N . ARG A 1 83 ? -9.078 -37.487 -4.145 1.00 89.81 83 ARG A N 1
ATOM 607 C CA . ARG A 1 83 ? -8.035 -36.565 -4.617 1.00 89.81 83 ARG A CA 1
ATOM 608 C C . ARG A 1 83 ? -8.023 -35.263 -3.819 1.00 89.81 83 ARG A C 1
ATOM 610 O O . ARG A 1 83 ? -6.936 -34.773 -3.525 1.00 89.81 83 ARG A O 1
ATOM 617 N N . LYS A 1 84 ? -9.184 -34.758 -3.378 1.00 89.06 84 LYS A N 1
ATOM 618 C CA . LYS A 1 84 ? -9.285 -33.544 -2.537 1.00 89.06 84 LYS A CA 1
ATOM 619 C C . LYS A 1 84 ? -8.479 -33.637 -1.234 1.00 89.06 84 LYS A C 1
ATOM 621 O O . LYS A 1 84 ? -8.023 -32.623 -0.724 1.00 89.06 84 LYS A O 1
ATOM 626 N N . SER A 1 85 ? -8.262 -34.848 -0.714 1.00 87.06 85 SER A N 1
ATOM 627 C CA . SER A 1 85 ? -7.451 -35.076 0.494 1.00 87.06 85 SER A CA 1
ATOM 628 C C . SER A 1 85 ? -5.959 -34.747 0.333 1.00 87.06 85 SER A C 1
ATOM 630 O O . SER A 1 85 ? -5.281 -34.470 1.317 1.00 87.06 85 SER A O 1
ATOM 632 N N . THR A 1 86 ? -5.434 -34.826 -0.894 1.00 90.06 86 THR A N 1
ATOM 633 C CA . THR A 1 86 ? -3.987 -34.770 -1.173 1.00 90.06 86 THR A CA 1
ATOM 634 C C . THR A 1 86 ? -3.626 -33.643 -2.145 1.00 90.06 86 THR A C 1
ATOM 636 O O . THR A 1 86 ? -2.478 -33.209 -2.195 1.00 90.06 86 THR A O 1
ATOM 639 N N . TRP A 1 87 ? -4.585 -33.179 -2.945 1.00 94.94 87 TRP A N 1
ATOM 640 C CA . TRP A 1 87 ? -4.385 -32.127 -3.937 1.00 94.94 87 TRP A CA 1
ATOM 641 C C . TRP A 1 87 ? -4.530 -30.741 -3.305 1.00 94.94 87 TRP A C 1
ATOM 643 O O . TRP A 1 87 ? -5.227 -30.557 -2.311 1.00 94.94 87 TRP A O 1
ATOM 653 N N . THR A 1 88 ? -3.871 -29.749 -3.894 1.00 94.88 88 THR A N 1
ATOM 654 C CA . THR A 1 88 ? -3.921 -28.357 -3.445 1.00 94.88 88 THR A CA 1
ATOM 655 C C . THR A 1 88 ? -5.118 -27.642 -4.081 1.00 94.88 88 THR A C 1
ATOM 657 O O . THR A 1 88 ? -5.223 -27.631 -5.313 1.00 94.88 88 THR A O 1
ATOM 660 N N . PRO A 1 89 ? -6.016 -27.031 -3.286 1.00 93.50 89 PRO A N 1
ATOM 661 C CA . PRO A 1 89 ? -7.130 -26.254 -3.814 1.00 93.50 89 PRO A CA 1
ATOM 662 C C . PRO A 1 89 ? -6.657 -24.914 -4.390 1.00 93.50 89 PRO A C 1
ATOM 664 O O . PRO A 1 89 ? -5.778 -24.249 -3.841 1.00 93.50 89 PRO A O 1
ATOM 667 N N . LEU A 1 90 ? -7.291 -24.495 -5.481 1.00 91.75 90 LEU A N 1
ATOM 668 C CA . LEU A 1 90 ? -7.168 -23.175 -6.086 1.00 91.75 90 LEU A CA 1
ATOM 669 C C . LEU A 1 90 ? -8.483 -22.426 -5.886 1.00 91.75 90 LEU A C 1
ATOM 671 O O . LEU A 1 90 ? -9.547 -22.920 -6.261 1.00 91.75 90 LEU A O 1
ATOM 675 N N . TYR A 1 91 ? -8.407 -21.225 -5.324 1.00 89.50 91 TYR A N 1
ATOM 676 C CA . TYR A 1 91 ? -9.564 -20.373 -5.057 1.00 89.50 91 TYR A CA 1
ATOM 677 C C . TYR A 1 91 ? -9.661 -19.251 -6.085 1.00 89.50 91 TYR A C 1
ATOM 679 O O . TYR A 1 91 ? -8.653 -18.813 -6.645 1.00 89.50 91 TYR A O 1
ATOM 687 N N . ALA A 1 92 ? -10.882 -18.775 -6.329 1.00 84.62 92 ALA A N 1
ATOM 688 C CA . ALA A 1 92 ? -11.076 -17.573 -7.122 1.00 84.62 92 ALA A CA 1
ATOM 689 C C . ALA A 1 92 ? -10.388 -16.393 -6.427 1.00 84.62 92 ALA A C 1
ATOM 691 O O . ALA A 1 92 ? -10.543 -16.193 -5.221 1.00 84.62 92 ALA A O 1
ATOM 692 N N . ALA A 1 93 ? -9.647 -15.595 -7.195 1.00 78.19 93 ALA A N 1
ATOM 693 C CA . ALA A 1 93 ? -9.159 -14.325 -6.686 1.00 78.19 93 ALA A CA 1
ATOM 694 C C . ALA A 1 93 ? -10.367 -13.442 -6.309 1.00 78.19 93 ALA A C 1
ATOM 696 O O . ALA A 1 93 ? -11.333 -13.395 -7.081 1.00 78.19 93 ALA A O 1
ATOM 697 N N . PRO A 1 94 ? -10.333 -12.737 -5.163 1.00 67.94 94 PRO A N 1
ATOM 698 C CA . PRO A 1 94 ? -11.390 -11.803 -4.802 1.00 67.94 94 PRO A CA 1
ATOM 699 C C . PRO A 1 94 ? -11.586 -10.795 -5.935 1.00 67.94 94 PRO A C 1
ATOM 701 O O . PRO A 1 94 ? -10.611 -10.223 -6.431 1.00 67.94 94 PRO A O 1
ATOM 704 N N . GLN A 1 95 ? -12.831 -10.575 -6.358 1.00 63.69 95 GLN A N 1
ATOM 705 C CA . GLN A 1 95 ? -13.114 -9.524 -7.327 1.00 63.69 95 GLN A CA 1
ATOM 706 C C . GLN A 1 95 ? -12.818 -8.182 -6.660 1.00 63.69 95 GLN A C 1
ATOM 708 O O . GLN A 1 95 ? -13.541 -7.749 -5.764 1.00 63.69 95 GLN A O 1
ATOM 713 N N . LEU A 1 96 ? -11.720 -7.544 -7.070 1.00 59.03 96 LEU A N 1
ATOM 714 C CA . LEU A 1 96 ? -11.427 -6.187 -6.637 1.00 59.03 96 LEU A CA 1
ATOM 715 C C . LEU A 1 96 ? -12.583 -5.283 -7.087 1.00 59.03 96 LEU A C 1
ATOM 717 O O . LEU A 1 96 ? -13.046 -5.426 -8.226 1.00 59.03 96 LEU A O 1
ATOM 721 N N . PRO A 1 97 ? -13.045 -4.353 -6.232 1.00 64.31 97 PRO A N 1
ATOM 722 C CA . PRO A 1 97 ? -13.997 -3.340 -6.652 1.00 64.31 97 PRO A CA 1
ATOM 723 C C . PRO A 1 97 ? -13.465 -2.680 -7.920 1.00 64.31 97 PRO A C 1
ATOM 725 O O . PRO A 1 97 ? -12.295 -2.289 -7.966 1.00 64.31 97 PRO A O 1
ATOM 728 N N . GLN A 1 98 ? -14.295 -2.586 -8.961 1.00 65.12 98 GLN A N 1
ATOM 729 C CA . GLN A 1 98 ? -13.884 -1.868 -10.159 1.00 65.12 98 GLN A CA 1
ATOM 730 C C . GLN A 1 98 ? -13.549 -0.438 -9.750 1.00 65.12 98 GLN A C 1
ATOM 732 O O . GLN A 1 98 ? -14.400 0.274 -9.211 1.00 65.12 98 GLN A O 1
ATOM 737 N N . LEU A 1 99 ? -12.289 -0.044 -9.951 1.00 58.00 99 LEU A N 1
ATOM 738 C CA . LEU A 1 99 ? -11.877 1.324 -9.693 1.00 58.00 99 LEU A CA 1
ATOM 739 C C . LEU A 1 99 ? -12.756 2.235 -10.558 1.00 58.00 99 LEU A C 1
ATOM 741 O O . LEU A 1 99 ? -12.882 1.974 -11.761 1.00 58.00 99 LEU A O 1
ATOM 745 N N . PRO A 1 100 ? -13.374 3.278 -9.976 1.00 69.12 100 PRO A N 1
ATOM 746 C CA . PRO A 1 100 ? -14.098 4.251 -10.771 1.00 69.12 100 PRO A CA 1
ATOM 747 C C . PRO A 1 100 ? -13.155 4.771 -11.855 1.00 69.12 100 PRO A C 1
ATOM 749 O O . PRO A 1 100 ? -11.988 5.062 -11.576 1.00 69.12 100 PRO A O 1
ATOM 752 N N . GLN A 1 101 ? -13.640 4.846 -13.096 1.00 72.00 101 GLN A N 1
ATOM 753 C CA . GLN A 1 101 ? -12.835 5.401 -14.177 1.00 72.00 101 GLN A CA 1
ATOM 754 C C . GLN A 1 101 ? -12.404 6.812 -13.781 1.00 72.00 101 GLN A C 1
ATOM 756 O O . GLN A 1 101 ? -13.242 7.664 -13.478 1.00 72.00 101 GLN A O 1
ATOM 761 N N . LEU A 1 102 ? -11.089 7.035 -13.744 1.00 62.25 102 LEU A N 1
ATOM 762 C CA . LEU A 1 102 ? -10.542 8.354 -13.475 1.00 62.25 102 LEU A CA 1
ATOM 763 C C . LEU A 1 102 ? -11.072 9.313 -14.549 1.00 62.25 102 LEU A C 1
ATOM 765 O O . LEU A 1 102 ? -10.951 9.004 -15.740 1.00 62.25 102 LEU A O 1
ATOM 769 N N . PRO A 1 103 ? -11.659 10.457 -14.161 1.00 75.38 103 PRO A N 1
ATOM 770 C CA . PRO A 1 103 ? -12.052 11.462 -15.131 1.00 75.38 103 PRO A CA 1
ATOM 771 C C . PRO A 1 103 ? -10.818 11.876 -15.934 1.00 75.38 103 PRO A C 1
ATOM 773 O O . PRO A 1 103 ? -9.723 12.023 -15.382 1.00 75.38 103 PRO A O 1
ATOM 776 N N . GLN A 1 104 ? -10.987 12.031 -17.248 1.00 75.94 104 GLN A N 1
ATOM 777 C CA . GLN A 1 104 ? -9.903 12.500 -18.102 1.00 75.94 104 GLN A CA 1
ATOM 778 C C . GLN A 1 104 ? -9.431 13.859 -17.589 1.00 75.94 104 GLN A C 1
ATOM 780 O O . GLN A 1 104 ? -10.225 14.791 -17.453 1.00 75.94 104 GLN A O 1
ATOM 785 N N . LEU A 1 105 ? -8.137 13.952 -17.278 1.00 68.88 105 LEU A N 1
ATOM 786 C CA . LEU A 1 105 ? -7.539 15.215 -16.876 1.00 68.88 105 LEU A CA 1
ATOM 787 C C . LEU A 1 105 ? -7.720 16.222 -18.020 1.00 68.88 105 LEU A C 1
ATOM 789 O O . LEU A 1 105 ? -7.400 15.890 -19.168 1.00 68.88 105 LEU A O 1
ATOM 793 N N . PRO A 1 106 ? -8.223 17.436 -17.739 1.00 76.50 106 PRO A N 1
ATOM 794 C CA . PRO A 1 106 ? -8.279 18.478 -18.747 1.00 76.50 106 PRO A CA 1
ATOM 795 C C . PRO A 1 106 ? -6.866 18.745 -19.269 1.00 76.50 106 PRO A C 1
ATOM 797 O O . PRO A 1 106 ? -5.895 18.742 -18.506 1.00 76.50 106 PRO A O 1
ATOM 800 N N . GLN A 1 107 ? -6.746 18.955 -20.580 1.00 75.00 107 GLN A N 1
ATOM 801 C CA . GLN A 1 107 ? -5.465 19.311 -21.177 1.00 75.00 107 GLN A CA 1
ATOM 802 C C . GLN A 1 107 ? -4.977 20.618 -20.554 1.00 75.00 107 GLN A C 1
ATOM 804 O O . GLN A 1 107 ? -5.694 21.621 -20.547 1.00 75.00 107 GLN A O 1
ATOM 809 N N . LEU A 1 108 ? -3.762 20.591 -20.005 1.00 69.69 108 LEU A N 1
ATOM 810 C CA . LEU A 1 108 ? -3.138 21.787 -19.460 1.00 69.69 108 LEU A CA 1
ATOM 811 C C . LEU A 1 108 ? -2.988 22.829 -20.578 1.00 69.69 108 LEU A C 1
ATOM 813 O O . LEU A 1 108 ? -2.536 22.475 -21.673 1.00 69.69 108 LEU A O 1
ATOM 817 N N . PRO A 1 109 ? -3.328 24.105 -20.322 1.00 74.00 109 PRO A N 1
ATOM 818 C CA . PRO A 1 109 ? -3.023 25.178 -21.254 1.00 74.00 109 PRO A CA 1
ATOM 819 C C . PRO A 1 109 ? -1.522 25.190 -21.537 1.00 74.00 109 PRO A C 1
ATOM 821 O O . PRO A 1 109 ? -0.711 25.040 -20.619 1.00 74.00 109 PRO A O 1
ATOM 824 N N . GLN A 1 110 ? -1.139 25.385 -22.798 1.00 72.19 110 GLN A N 1
ATOM 825 C CA . GLN A 1 110 ? 0.262 25.615 -23.127 1.00 72.19 110 GLN A CA 1
ATOM 826 C C . GLN A 1 110 ? 0.709 26.905 -22.436 1.00 72.19 110 GLN A C 1
ATOM 828 O O . GLN A 1 110 ? 0.151 27.976 -22.678 1.00 72.19 110 GLN A O 1
ATOM 833 N N . LEU A 1 111 ? 1.689 26.787 -21.539 1.00 59.38 111 LEU A N 1
ATOM 834 C CA . LEU A 1 111 ? 2.292 27.947 -20.896 1.00 59.38 111 LEU A CA 1
ATOM 835 C C . LEU A 1 111 ? 2.909 28.849 -21.978 1.00 59.38 111 LEU A C 1
ATOM 837 O O . LEU A 1 111 ? 3.585 28.330 -22.873 1.00 59.38 111 LEU A O 1
ATOM 841 N N . PRO A 1 112 ? 2.712 30.178 -21.909 1.00 68.19 112 PRO A N 1
ATOM 842 C CA . PRO A 1 112 ? 3.397 31.107 -22.795 1.00 68.19 112 PRO A CA 1
ATOM 843 C C . PRO A 1 112 ? 4.906 30.876 -22.712 1.00 68.19 112 PRO A C 1
ATOM 845 O O . PRO A 1 112 ? 5.458 30.783 -21.613 1.00 68.19 112 PRO A O 1
ATOM 848 N N . GLN A 1 113 ? 5.580 30.786 -23.860 1.00 60.88 113 GLN A N 1
ATOM 849 C CA . GLN A 1 113 ? 7.038 30.767 -23.870 1.00 60.88 113 GLN A CA 1
ATOM 850 C C . GLN A 1 113 ? 7.529 32.097 -23.302 1.00 60.88 113 GLN A C 1
ATOM 852 O O . GLN A 1 113 ? 7.290 33.157 -23.881 1.00 60.88 113 GLN A O 1
ATOM 857 N N . LEU A 1 114 ? 8.179 32.039 -22.139 1.00 48.53 114 LEU A N 1
ATOM 858 C CA . LEU A 1 114 ? 8.881 33.193 -21.599 1.00 48.53 114 LEU A CA 1
ATOM 859 C C . LEU A 1 114 ? 9.946 33.619 -22.622 1.00 48.53 114 LEU A C 1
ATOM 861 O O . LEU A 1 114 ? 10.612 32.743 -23.186 1.00 48.53 114 LEU A O 1
ATOM 865 N N . PRO A 1 115 ? 10.115 34.929 -22.879 1.00 50.59 115 PRO A N 1
ATOM 866 C CA . PRO A 1 115 ? 11.192 35.398 -23.732 1.00 50.59 115 PRO A CA 1
ATOM 867 C C . PRO A 1 115 ? 12.505 34.854 -23.178 1.00 50.59 115 PRO A C 1
ATOM 869 O O . PRO A 1 115 ? 12.793 35.000 -21.988 1.00 50.59 115 PRO A O 1
ATOM 872 N N . GLN A 1 116 ? 13.267 34.171 -24.033 1.00 52.97 116 GLN A N 1
ATOM 873 C CA . GLN A 1 116 ? 14.586 33.673 -23.673 1.00 52.97 116 GLN A CA 1
ATOM 874 C C . GLN A 1 116 ? 15.402 34.873 -23.191 1.00 52.97 116 GLN A C 1
ATOM 876 O O . GLN A 1 116 ? 15.545 35.863 -23.910 1.00 52.97 116 GLN A O 1
ATOM 881 N N . SER A 1 117 ? 15.865 34.822 -21.943 1.00 54.94 117 SER A N 1
ATOM 882 C CA . SER A 1 117 ? 16.747 35.848 -21.400 1.00 54.94 117 SER A CA 1
ATOM 883 C C . SER A 1 117 ? 17.958 35.975 -22.321 1.00 54.94 117 SER A C 1
ATOM 885 O O . SER A 1 117 ? 18.568 34.958 -22.657 1.00 54.94 117 SER A O 1
ATOM 887 N N . ALA A 1 118 ? 18.275 37.205 -22.733 1.00 51.25 118 ALA A N 1
ATOM 888 C CA . ALA A 1 118 ? 19.434 37.509 -23.565 1.00 51.25 118 ALA A CA 1
ATOM 889 C C . ALA A 1 118 ? 20.698 36.805 -23.030 1.00 51.25 118 ALA A C 1
ATOM 891 O O . ALA A 1 118 ? 20.828 36.654 -21.808 1.00 51.25 118 ALA A O 1
ATOM 892 N N . PRO A 1 119 ? 21.622 36.362 -23.904 1.00 54.41 119 PRO A N 1
ATOM 893 C CA . PRO A 1 119 ? 22.832 35.686 -23.461 1.00 54.41 119 PRO A CA 1
ATOM 894 C C . PRO A 1 119 ? 23.600 36.590 -22.488 1.00 54.41 119 PRO A C 1
ATOM 896 O O . PRO A 1 119 ? 24.047 37.676 -22.841 1.00 54.41 119 PRO A O 1
ATOM 899 N N . VAL A 1 120 ? 23.727 36.134 -21.238 1.00 63.97 120 VAL A N 1
ATOM 900 C CA . VAL A 1 120 ? 24.442 36.837 -20.153 1.00 63.97 120 VAL A CA 1
ATOM 901 C C . VAL A 1 120 ? 25.950 36.909 -20.437 1.00 63.97 120 VAL A C 1
ATOM 903 O O . VAL A 1 120 ? 26.663 37.719 -19.850 1.00 63.97 120 VAL A O 1
ATOM 906 N N . VAL A 1 121 ? 26.438 36.083 -21.365 1.00 71.38 121 VAL A N 1
ATOM 907 C CA . VAL A 1 121 ? 27.836 36.047 -21.789 1.00 71.38 121 VAL A CA 1
ATOM 908 C C . VAL A 1 121 ? 28.009 36.905 -23.047 1.00 71.38 121 VAL A C 1
ATOM 910 O O . VAL A 1 121 ? 27.353 36.621 -24.051 1.00 71.38 121 VAL A O 1
ATOM 913 N N . PRO A 1 122 ? 28.904 37.911 -23.029 1.00 78.12 122 PRO A N 1
ATOM 914 C CA . PRO A 1 122 ? 29.211 38.711 -24.210 1.00 78.12 122 PRO A CA 1
ATOM 915 C C . PRO A 1 122 ? 29.732 37.863 -25.380 1.00 78.12 122 PRO A C 1
ATOM 917 O O . PRO A 1 122 ? 30.281 36.776 -25.184 1.00 78.12 122 PRO A O 1
ATOM 920 N N . GLU A 1 123 ? 29.593 38.362 -26.605 1.00 83.12 123 GLU A N 1
ATOM 921 C CA . GLU A 1 123 ? 30.138 37.711 -27.803 1.00 83.12 123 GLU A CA 1
ATOM 922 C C . GLU A 1 123 ? 31.679 37.739 -27.829 1.00 83.12 123 GLU A C 1
ATOM 924 O O . GLU A 1 123 ? 32.335 38.440 -27.050 1.00 83.12 123 GLU A O 1
ATOM 929 N N . GLU A 1 124 ? 32.269 36.898 -28.680 1.00 87.12 124 GLU A N 1
ATOM 930 C CA . GLU A 1 124 ? 33.721 36.835 -28.868 1.00 87.12 124 GLU A CA 1
ATOM 931 C C . GLU A 1 124 ? 34.239 38.131 -29.507 1.00 87.12 124 GLU A C 1
ATOM 933 O O . GLU A 1 124 ? 33.648 38.641 -30.454 1.00 87.12 124 GLU A O 1
ATOM 938 N N . MET A 1 125 ? 35.343 38.668 -28.984 1.00 88.75 125 MET A N 1
ATOM 939 C CA . MET A 1 125 ? 35.948 39.909 -29.471 1.00 88.75 125 MET A CA 1
ATOM 940 C C . MET A 1 125 ? 37.091 39.593 -30.421 1.00 88.75 125 MET A C 1
ATOM 942 O O . MET A 1 125 ? 38.071 38.946 -30.039 1.00 88.75 125 MET A O 1
ATOM 946 N N . TYR A 1 126 ? 37.002 40.099 -31.644 1.00 87.25 126 TYR A N 1
ATOM 947 C CA . TYR A 1 126 ? 38.066 39.988 -32.625 1.00 87.25 126 TYR A CA 1
ATOM 948 C C . TYR A 1 126 ? 38.915 41.272 -32.646 1.00 87.25 126 TYR A C 1
ATOM 950 O O . TYR A 1 126 ? 38.434 42.366 -32.367 1.00 87.25 126 TYR A O 1
ATOM 958 N N . TRP A 1 127 ? 40.214 41.164 -32.943 1.00 83.12 127 TRP A N 1
ATOM 959 C CA . TRP A 1 127 ? 41.144 42.297 -32.806 1.00 83.12 127 TRP A CA 1
ATOM 960 C C . TRP A 1 127 ? 40.856 43.466 -33.764 1.00 83.12 127 TRP A C 1
ATOM 962 O O . TRP A 1 127 ? 41.228 44.586 -33.444 1.00 83.12 127 TRP A O 1
ATOM 972 N N . GLN A 1 128 ? 40.207 43.237 -34.911 1.00 83.69 128 GLN A N 1
ATOM 973 C CA . GLN A 1 128 ? 39.768 44.312 -35.823 1.00 83.69 128 GLN A CA 1
ATOM 974 C C . GLN A 1 128 ? 38.614 45.144 -35.242 1.00 83.69 128 GLN A C 1
ATOM 976 O O . GLN A 1 128 ? 38.470 46.305 -35.611 1.00 83.69 128 GLN A O 1
ATOM 981 N N . ASP A 1 129 ? 37.851 44.575 -34.307 1.00 84.75 129 ASP A N 1
ATOM 982 C CA . ASP A 1 129 ? 36.658 45.190 -33.714 1.00 84.75 129 ASP A CA 1
ATOM 983 C C . ASP A 1 129 ? 36.941 45.791 -32.329 1.00 84.75 129 ASP A C 1
ATOM 985 O O . ASP A 1 129 ? 36.047 46.315 -31.660 1.00 84.75 129 ASP A O 1
ATOM 989 N N . ALA A 1 130 ? 38.197 45.721 -31.877 1.00 83.12 130 ALA A N 1
ATOM 990 C CA . ALA A 1 130 ? 38.594 46.278 -30.598 1.00 83.12 130 ALA A CA 1
ATOM 991 C C . ALA A 1 130 ? 38.449 47.815 -30.629 1.00 83.12 130 ALA A C 1
ATOM 993 O O . ALA A 1 130 ? 38.957 48.462 -31.547 1.00 83.12 130 ALA A O 1
ATOM 994 N N . PRO A 1 131 ? 37.838 48.440 -29.607 1.00 84.69 131 PRO A N 1
ATOM 995 C CA . PRO A 1 131 ? 37.606 49.885 -29.555 1.00 84.69 131 PRO A CA 1
ATOM 996 C C . PRO A 1 131 ? 38.875 50.664 -29.155 1.00 84.69 131 PRO A C 1
ATOM 998 O O . PRO A 1 131 ? 38.825 51.601 -28.359 1.00 84.69 131 PRO A O 1
ATOM 1001 N N . VAL A 1 132 ? 40.041 50.240 -29.648 1.00 81.25 132 VAL A N 1
ATOM 1002 C CA . VAL A 1 132 ? 41.350 50.839 -29.372 1.00 81.25 132 VAL A CA 1
ATOM 1003 C C . VAL A 1 132 ? 42.175 50.889 -30.655 1.00 81.25 132 VAL A C 1
ATOM 1005 O O . VAL A 1 132 ? 42.182 49.948 -31.435 1.00 81.25 132 VAL A O 1
ATOM 1008 N N . GLU A 1 133 ? 42.901 51.983 -30.879 1.00 75.50 133 GLU A N 1
ATOM 1009 C CA . GLU A 1 133 ? 43.715 52.139 -32.088 1.00 75.50 133 GLU A CA 1
ATOM 1010 C C . GLU A 1 133 ? 45.115 51.518 -31.933 1.00 75.50 133 GLU A C 1
ATOM 1012 O O . GLU A 1 133 ? 45.771 51.621 -30.888 1.00 75.50 133 GLU A O 1
ATOM 1017 N N . GLY A 1 134 ? 45.599 50.903 -33.015 1.00 78.19 134 GLY A N 1
ATOM 1018 C CA . GLY A 1 134 ? 46.917 50.275 -33.106 1.00 78.19 134 GLY A CA 1
ATOM 1019 C C . GLY A 1 134 ? 46.865 48.754 -32.941 1.00 78.19 134 GLY A C 1
ATOM 1020 O O . GLY A 1 134 ? 46.290 48.230 -31.984 1.00 78.19 134 GLY A O 1
ATOM 1021 N N . SER A 1 135 ? 47.506 48.034 -33.867 1.00 77.69 135 SER A N 1
ATOM 1022 C CA . SER A 1 135 ? 47.413 46.569 -33.989 1.00 77.69 135 SER A CA 1
ATOM 1023 C C . SER A 1 135 ? 47.810 45.829 -32.708 1.00 77.69 135 SER A C 1
ATOM 1025 O O . SER A 1 135 ? 47.093 44.938 -32.257 1.00 77.69 135 SER A O 1
ATOM 1027 N N . THR A 1 136 ? 48.896 46.247 -32.054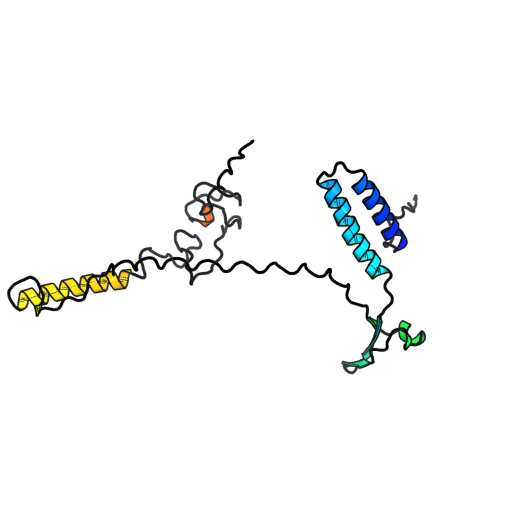 1.00 83.56 136 THR A N 1
ATOM 1028 C CA . THR A 1 136 ? 49.380 45.615 -30.816 1.00 83.56 136 THR A CA 1
ATOM 1029 C C . THR A 1 136 ? 48.421 45.808 -29.636 1.00 83.56 136 THR A C 1
ATOM 1031 O O . THR A 1 136 ? 48.226 44.890 -28.842 1.00 83.56 136 THR A O 1
ATOM 1034 N N . ARG A 1 137 ? 47.793 46.987 -29.511 1.00 80.25 137 ARG A N 1
ATOM 1035 C CA . ARG A 1 137 ? 46.845 47.288 -28.420 1.00 80.25 137 ARG A CA 1
ATOM 1036 C C . ARG A 1 137 ? 45.504 46.590 -28.631 1.00 80.25 137 ARG A C 1
ATOM 1038 O O . ARG A 1 137 ? 44.934 46.068 -27.677 1.00 80.25 137 ARG A O 1
ATOM 1045 N N . SER A 1 138 ? 45.060 46.521 -29.880 1.00 83.88 138 SER A N 1
ATOM 1046 C CA . SER A 1 138 ? 43.825 45.844 -30.285 1.00 83.88 138 SER A CA 1
ATOM 1047 C C . SER A 1 138 ? 43.886 44.339 -30.019 1.00 83.88 138 SER A C 1
ATOM 1049 O O . SER A 1 138 ? 42.963 43.765 -29.443 1.00 83.88 138 SER A O 1
ATOM 1051 N N . ALA A 1 139 ? 45.021 43.707 -30.341 1.00 84.75 139 ALA A N 1
ATOM 1052 C CA . ALA A 1 139 ? 45.255 42.295 -30.051 1.00 84.75 139 ALA A CA 1
ATOM 1053 C C . ALA A 1 139 ? 45.268 42.000 -28.540 1.00 84.75 139 ALA A C 1
ATOM 1055 O O . ALA A 1 139 ? 44.666 41.022 -28.093 1.00 84.75 139 ALA A O 1
ATOM 1056 N N . ALA A 1 140 ? 45.907 42.861 -27.739 1.00 84.75 140 ALA A N 1
ATOM 1057 C CA . ALA A 1 140 ? 45.922 42.719 -26.284 1.00 84.75 140 ALA A CA 1
ATOM 1058 C C . ALA A 1 140 ? 44.513 42.861 -25.677 1.00 84.75 140 ALA A C 1
ATOM 1060 O O . ALA A 1 140 ? 44.137 42.069 -24.813 1.00 84.75 140 ALA A O 1
ATOM 1061 N N . TYR A 1 141 ? 43.717 43.819 -26.168 1.00 88.19 141 TYR A N 1
ATOM 1062 C CA . TYR A 1 141 ? 42.334 44.021 -25.733 1.00 88.19 141 TYR A CA 1
ATOM 1063 C C . TYR A 1 141 ? 41.452 42.803 -26.037 1.00 88.19 141 TYR A C 1
ATOM 1065 O O . TYR A 1 141 ? 40.807 42.275 -25.133 1.00 88.19 141 TYR A O 1
ATOM 1073 N N . ALA A 1 142 ? 41.478 42.308 -27.279 1.00 88.12 142 ALA A N 1
ATOM 1074 C CA . ALA A 1 142 ? 40.719 41.123 -27.681 1.00 88.12 142 ALA A CA 1
ATOM 1075 C C . ALA A 1 142 ? 41.125 39.877 -26.874 1.00 88.12 142 ALA A C 1
ATOM 1077 O O . ALA A 1 142 ? 40.270 39.116 -26.425 1.00 88.12 142 ALA A O 1
ATOM 1078 N N . THR A 1 143 ? 42.424 39.710 -26.603 1.00 88.94 143 THR A N 1
ATOM 1079 C CA . THR A 1 143 ? 42.932 38.607 -25.770 1.00 88.94 143 THR A CA 1
ATOM 1080 C C . THR A 1 143 ? 42.380 38.683 -24.345 1.00 88.94 143 THR A C 1
ATOM 1082 O O . THR A 1 143 ? 41.875 37.688 -23.828 1.00 88.94 143 THR A O 1
ATOM 1085 N N . GLY A 1 144 ? 42.429 39.861 -23.713 1.00 89.12 144 GLY A N 1
ATOM 1086 C CA . GLY A 1 144 ? 41.889 40.066 -22.366 1.00 89.12 144 GLY A CA 1
ATOM 1087 C C . GLY A 1 144 ? 40.372 39.870 -22.296 1.00 89.12 144 GLY A C 1
ATOM 1088 O O . GLY A 1 144 ? 39.872 39.222 -21.375 1.00 89.12 144 GLY A O 1
ATOM 1089 N N . TRP A 1 145 ? 39.644 40.367 -23.299 1.00 90.44 145 TRP A N 1
ATOM 1090 C CA . TRP A 1 145 ? 38.199 40.178 -23.422 1.00 90.44 145 TRP A CA 1
ATOM 1091 C C . TRP A 1 145 ? 37.828 38.699 -23.528 1.00 90.44 145 TRP A C 1
ATOM 1093 O O . TRP A 1 145 ? 37.013 38.207 -22.748 1.00 90.44 145 TRP A O 1
ATOM 1103 N N . ASN A 1 146 ? 38.464 37.969 -24.446 1.00 88.88 146 ASN A N 1
ATOM 1104 C CA . ASN A 1 146 ? 38.169 36.556 -24.670 1.00 88.88 146 ASN A CA 1
ATOM 1105 C C . ASN A 1 146 ? 38.597 35.683 -23.485 1.00 88.88 146 ASN A C 1
ATOM 1107 O O . ASN A 1 146 ? 37.918 34.703 -23.191 1.00 88.88 146 ASN A O 1
ATOM 1111 N N . ALA A 1 147 ? 39.646 36.062 -22.748 1.00 86.81 147 ALA A N 1
ATOM 1112 C CA . ALA A 1 147 ? 40.010 35.410 -21.491 1.00 86.81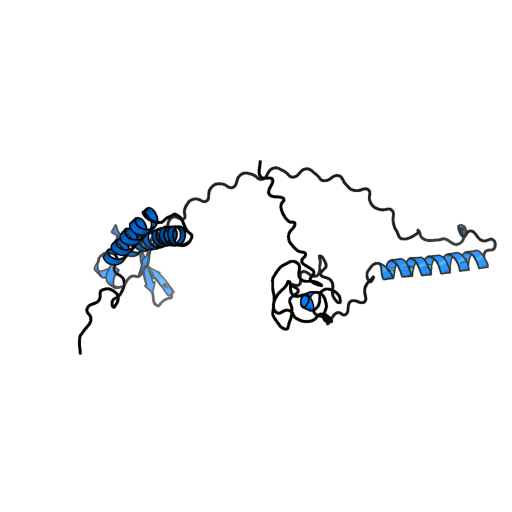 147 ALA A CA 1
ATOM 1113 C C . ALA A 1 147 ? 38.931 35.600 -20.409 1.00 86.81 147 ALA A C 1
ATOM 1115 O O . ALA A 1 147 ? 38.551 34.639 -19.742 1.00 86.81 147 ALA A O 1
ATOM 1116 N N . CYS A 1 148 ? 38.385 36.812 -20.269 1.00 84.06 148 CYS A N 1
ATOM 1117 C CA . CYS A 1 148 ? 37.297 37.093 -19.329 1.00 84.06 148 CYS A CA 1
ATOM 1118 C C . CYS A 1 148 ? 36.004 36.361 -19.726 1.00 84.06 148 CYS A C 1
ATOM 1120 O O . CYS A 1 148 ? 35.357 35.729 -18.893 1.00 84.06 148 CYS A O 1
ATOM 1122 N N . ARG A 1 149 ? 35.669 36.360 -21.021 1.00 86.38 149 ARG A N 1
ATOM 1123 C CA . ARG A 1 149 ? 34.554 35.589 -21.585 1.00 86.38 149 ARG A CA 1
ATOM 1124 C C . ARG A 1 149 ? 34.711 34.087 -21.333 1.00 86.38 149 ARG A C 1
ATOM 1126 O O . ARG A 1 149 ? 33.757 33.438 -20.915 1.00 86.38 149 ARG A O 1
ATOM 1133 N N . ALA A 1 150 ? 35.905 33.536 -21.555 1.00 81.94 150 ALA A N 1
ATOM 1134 C CA . ALA A 1 150 ? 36.202 32.133 -21.282 1.00 81.94 150 ALA A CA 1
ATOM 1135 C C . ALA A 1 150 ? 36.061 31.809 -19.790 1.00 81.94 150 ALA A C 1
ATOM 1137 O O . ALA A 1 150 ? 35.483 30.781 -19.456 1.00 81.94 150 ALA A O 1
ATOM 1138 N N . ALA A 1 151 ? 36.501 32.701 -18.898 1.00 80.00 151 ALA A N 1
ATOM 1139 C CA . ALA A 1 151 ? 36.288 32.552 -17.462 1.00 80.00 151 ALA A CA 1
ATOM 1140 C C . ALA A 1 151 ? 34.792 32.576 -17.096 1.00 80.00 151 ALA A C 1
ATOM 1142 O O . ALA A 1 151 ? 34.347 31.737 -16.322 1.00 80.00 151 ALA A O 1
ATOM 1143 N N . MET A 1 152 ? 33.986 33.464 -17.694 1.00 76.62 152 MET A N 1
ATOM 1144 C CA . MET A 1 152 ? 32.529 33.470 -17.481 1.00 76.62 152 MET A CA 1
ATOM 1145 C C . MET A 1 152 ? 31.862 32.171 -17.957 1.00 76.62 152 MET A C 1
ATOM 1147 O O . MET A 1 152 ? 30.976 31.664 -17.275 1.00 76.62 152 MET A O 1
ATOM 1151 N N . LEU A 1 153 ? 32.307 31.609 -19.087 1.00 74.88 153 LEU A N 1
ATOM 1152 C CA . LEU A 1 153 ? 31.829 30.315 -19.588 1.00 74.88 153 LEU A CA 1
ATOM 1153 C C . LEU A 1 153 ? 32.272 29.146 -18.699 1.00 74.88 153 LEU A C 1
ATOM 1155 O O . LEU A 1 153 ? 31.487 28.237 -18.466 1.00 74.88 153 LEU A O 1
ATOM 1159 N N . GLN A 1 154 ? 33.490 29.185 -18.158 1.00 69.12 154 GLN A N 1
ATOM 1160 C CA . GLN A 1 154 ? 33.990 28.178 -17.215 1.00 69.12 154 GLN A CA 1
ATOM 1161 C C . GLN A 1 154 ? 33.273 28.247 -15.856 1.00 69.12 154 GLN A C 1
ATOM 1163 O O . GLN A 1 154 ? 33.061 27.221 -15.218 1.00 69.12 154 GLN A O 1
ATOM 1168 N N . CYS A 1 155 ? 32.856 29.439 -15.420 1.00 53.84 155 CYS A N 1
ATOM 1169 C CA . CYS A 1 155 ? 32.108 29.632 -14.176 1.00 53.84 155 CYS A CA 1
ATOM 1170 C C . CYS A 1 155 ? 30.600 29.346 -14.305 1.00 53.84 155 CYS A C 1
ATOM 1172 O O . CYS A 1 155 ? 29.923 29.243 -13.280 1.00 53.84 155 CYS A O 1
ATOM 1174 N N . ALA A 1 156 ? 30.061 29.197 -15.523 1.00 57.06 156 ALA A N 1
ATOM 1175 C CA . ALA A 1 156 ? 28.642 28.905 -15.747 1.00 57.06 156 ALA A CA 1
ATOM 1176 C C . ALA A 1 156 ? 28.200 27.565 -15.119 1.00 57.06 156 ALA A C 1
ATOM 1178 O O . ALA A 1 156 ? 27.049 27.439 -14.703 1.00 57.06 156 ALA A O 1
ATOM 1179 N N . ASP A 1 157 ? 29.133 26.623 -14.945 1.00 51.50 157 ASP A N 1
ATOM 1180 C CA . ASP A 1 157 ? 28.898 25.328 -14.294 1.00 51.50 157 ASP A CA 1
ATOM 1181 C C . ASP A 1 157 ? 29.199 25.327 -12.778 1.00 51.50 157 ASP A C 1
ATOM 1183 O O . ASP A 1 157 ? 29.073 24.291 -12.125 1.00 51.50 157 ASP A O 1
ATOM 1187 N N . SER A 1 158 ? 29.652 26.435 -12.173 1.00 51.12 158 SER A N 1
ATOM 1188 C CA . SER A 1 158 ? 30.242 26.401 -10.817 1.00 51.12 158 SER A CA 1
ATOM 1189 C C . SER A 1 158 ? 30.062 27.681 -9.997 1.00 51.12 158 SER A C 1
ATOM 1191 O O . SER A 1 158 ? 31.009 28.198 -9.412 1.00 51.12 158 SER A O 1
ATOM 1193 N N . ASN A 1 159 ? 28.826 28.167 -9.863 1.00 49.16 159 ASN A N 1
ATOM 1194 C CA . ASN A 1 159 ? 28.522 29.303 -8.977 1.00 49.16 159 ASN A CA 1
ATOM 1195 C C . ASN A 1 159 ? 28.206 28.928 -7.514 1.00 49.16 159 ASN A C 1
ATOM 1197 O O . ASN A 1 159 ? 27.539 29.674 -6.800 1.00 49.16 159 ASN A O 1
ATOM 1201 N N . SER A 1 160 ? 28.703 27.793 -7.024 1.00 51.59 160 SER A N 1
ATOM 1202 C CA . SER A 1 160 ? 28.765 27.524 -5.585 1.00 51.59 160 SER A CA 1
ATOM 1203 C C . SER A 1 160 ? 29.920 26.564 -5.309 1.00 51.59 160 SER A C 1
ATOM 1205 O O . SER A 1 160 ? 30.095 25.633 -6.098 1.00 51.59 160 SER A O 1
ATOM 1207 N N . PRO A 1 161 ? 30.719 26.741 -4.238 1.00 57.59 161 PRO A N 1
ATOM 1208 C CA . PRO A 1 161 ? 31.678 25.730 -3.816 1.00 57.59 161 PRO A CA 1
ATOM 1209 C C . PRO A 1 161 ? 30.895 24.488 -3.382 1.00 57.59 161 PRO A C 1
ATOM 1211 O O . PRO A 1 161 ? 30.513 24.343 -2.222 1.00 57.59 161 PRO A O 1
ATOM 1214 N N . VAL A 1 162 ? 30.596 23.611 -4.341 1.00 60.78 162 VAL A N 1
ATOM 1215 C CA . VAL A 1 162 ? 30.020 22.299 -4.073 1.00 60.78 162 VAL A CA 1
ATOM 1216 C C . VAL A 1 162 ? 31.070 21.549 -3.275 1.00 60.78 162 VAL A C 1
ATOM 1218 O O . VAL A 1 162 ? 32.146 21.260 -3.790 1.00 60.78 162 VAL A O 1
ATOM 1221 N N . ILE A 1 163 ? 30.777 21.267 -2.009 1.00 74.12 163 ILE A N 1
ATOM 1222 C CA . ILE A 1 163 ? 31.589 20.362 -1.197 1.00 74.12 163 ILE A CA 1
ATOM 1223 C C . ILE A 1 163 ? 31.023 18.969 -1.492 1.00 74.12 163 ILE A C 1
ATOM 1225 O O . ILE A 1 163 ? 29.964 18.644 -0.947 1.00 74.12 163 ILE A O 1
ATOM 1229 N N . PRO A 1 164 ? 31.643 18.161 -2.378 1.00 70.75 164 PRO A N 1
ATOM 1230 C CA . PRO A 1 164 ? 30.989 16.981 -2.961 1.00 70.75 164 PRO A CA 1
ATOM 1231 C C . PRO A 1 164 ? 30.618 15.930 -1.910 1.00 70.75 164 PRO A C 1
ATOM 1233 O O . PRO A 1 164 ? 29.604 15.238 -2.046 1.00 70.75 164 PRO A O 1
ATOM 1236 N N . ASP A 1 165 ? 31.415 15.888 -0.841 1.00 81.56 165 ASP A N 1
ATOM 1237 C CA . ASP A 1 165 ? 31.294 14.958 0.280 1.00 81.56 165 ASP A CA 1
ATOM 1238 C C . ASP A 1 165 ? 30.359 15.463 1.387 1.00 81.56 165 ASP A C 1
ATOM 1240 O O . ASP A 1 165 ? 30.107 14.761 2.367 1.00 81.56 165 ASP A O 1
ATOM 1244 N N . CYS A 1 166 ? 29.823 16.682 1.267 1.00 88.75 166 CYS A N 1
ATOM 1245 C CA . CYS A 1 166 ? 28.859 17.180 2.234 1.00 88.75 166 CYS A CA 1
ATOM 1246 C C . CYS A 1 166 ? 27.459 16.627 1.942 1.00 88.75 166 CYS A C 1
ATOM 1248 O O . CYS A 1 166 ? 26.987 16.583 0.805 1.00 88.75 166 CYS A O 1
ATOM 1250 N N . TRP A 1 167 ? 26.768 16.231 3.006 1.00 90.81 167 TRP A N 1
ATOM 1251 C CA . TRP A 1 167 ? 25.446 15.617 2.941 1.00 90.81 167 TRP A CA 1
ATOM 1252 C C . TRP A 1 167 ? 24.304 16.650 2.887 1.00 90.81 167 TRP A C 1
ATOM 1254 O O . TRP A 1 167 ? 23.221 16.333 2.386 1.00 90.81 167 TRP A O 1
ATOM 1264 N N . CYS A 1 168 ? 24.524 17.877 3.376 1.00 93.19 168 CYS A N 1
ATOM 1265 C CA . CYS A 1 168 ? 23.473 18.888 3.495 1.00 93.19 168 CYS A CA 1
ATOM 1266 C C . CYS A 1 168 ? 23.117 19.538 2.148 1.00 93.19 168 CYS A C 1
ATOM 1268 O O . CYS A 1 168 ? 23.894 19.531 1.189 1.00 93.19 168 CYS A O 1
ATOM 1270 N N . ARG A 1 169 ? 21.929 20.145 2.085 1.00 90.50 169 ARG A N 1
ATOM 1271 C CA . ARG A 1 169 ? 21.431 20.819 0.878 1.00 90.50 169 ARG A CA 1
ATOM 1272 C C . ARG A 1 169 ? 22.226 22.078 0.517 1.00 90.50 169 ARG A C 1
ATOM 1274 O O . ARG A 1 169 ? 22.420 22.332 -0.665 1.00 90.50 169 ARG A O 1
ATOM 1281 N N . THR A 1 170 ? 22.673 22.858 1.501 1.00 91.12 170 THR A N 1
ATOM 1282 C CA . THR A 1 170 ? 23.404 24.116 1.276 1.00 91.12 170 THR A CA 1
ATOM 1283 C C . THR A 1 170 ? 24.746 23.876 0.584 1.00 91.12 170 THR A C 1
ATOM 1285 O O . THR A 1 170 ? 25.080 24.571 -0.370 1.00 91.12 170 THR A O 1
ATOM 1288 N N . CYS A 1 171 ? 25.511 22.881 1.038 1.00 90.19 171 CYS A N 1
ATOM 1289 C CA . CYS A 1 171 ? 26.842 22.592 0.499 1.00 90.19 171 CYS A CA 1
ATOM 1290 C C . CYS A 1 171 ? 26.809 21.720 -0.755 1.00 90.19 171 CYS A C 1
ATOM 1292 O O . CYS A 1 171 ? 27.736 21.777 -1.561 1.00 90.19 171 CYS A O 1
ATOM 1294 N N . ARG A 1 172 ? 25.745 20.927 -0.922 1.00 87.94 172 ARG A N 1
ATOM 1295 C CA . ARG A 1 172 ? 25.492 20.152 -2.132 1.00 87.94 172 ARG A CA 1
ATOM 1296 C C . ARG A 1 172 ? 24.018 20.278 -2.539 1.00 87.94 172 ARG A C 1
ATOM 1298 O O . ARG A 1 172 ? 23.190 19.452 -2.129 1.00 87.94 172 ARG A O 1
ATOM 1305 N N . PRO A 1 173 ? 23.677 21.305 -3.336 1.00 86.38 173 PRO A N 1
ATOM 1306 C CA . PRO A 1 173 ? 22.318 21.524 -3.813 1.00 86.38 173 PRO A CA 1
ATOM 1307 C C . PRO A 1 173 ? 21.803 20.352 -4.653 1.00 86.38 173 PRO A C 1
ATOM 1309 O O . PRO A 1 173 ? 22.529 19.785 -5.465 1.00 86.38 173 PRO A O 1
ATOM 1312 N N . VAL A 1 174 ? 20.527 20.011 -4.470 1.00 85.00 174 VAL A N 1
ATOM 1313 C CA . VAL A 1 174 ? 19.811 19.040 -5.312 1.00 85.00 174 VAL A CA 1
ATOM 1314 C C . VAL A 1 174 ? 19.534 19.705 -6.661 1.00 85.00 174 VAL A C 1
ATOM 1316 O O . VAL A 1 174 ? 18.853 20.731 -6.710 1.00 85.00 174 VAL A O 1
ATOM 1319 N N . THR A 1 175 ? 20.066 19.134 -7.739 1.00 81.88 175 THR A N 1
ATOM 1320 C CA . THR A 1 175 ? 19.821 19.564 -9.124 1.00 81.88 175 THR A CA 1
ATOM 1321 C C . THR A 1 175 ? 18.917 18.555 -9.831 1.00 81.88 175 THR A C 1
ATOM 1323 O O . THR A 1 175 ? 18.665 17.472 -9.309 1.00 81.88 175 THR A O 1
ATOM 1326 N N . MET A 1 176 ? 18.440 18.870 -11.039 1.00 79.50 176 MET A N 1
ATOM 1327 C CA . MET A 1 176 ? 17.628 17.927 -11.829 1.00 79.50 176 MET A CA 1
ATOM 1328 C C . MET A 1 176 ? 18.370 16.610 -12.124 1.00 79.50 176 MET A C 1
ATOM 1330 O O . MET A 1 176 ? 17.733 15.569 -12.253 1.00 79.50 176 MET A O 1
ATOM 1334 N N . SER A 1 177 ? 19.703 16.648 -12.188 1.00 79.88 177 SER A N 1
ATOM 1335 C CA . SER A 1 177 ? 20.552 15.468 -12.391 1.00 79.88 177 SER A CA 1
ATOM 1336 C C . SER A 1 177 ? 20.942 14.768 -11.078 1.00 79.88 177 SER A C 1
ATOM 1338 O O . SER A 1 177 ? 21.322 13.601 -11.104 1.00 79.88 177 SER A O 1
ATOM 1340 N N . ASP A 1 178 ? 20.849 15.451 -9.930 1.00 77.00 178 ASP A N 1
ATOM 1341 C CA . ASP A 1 178 ? 21.148 14.918 -8.591 1.00 77.00 178 ASP A CA 1
ATOM 1342 C C . ASP A 1 178 ? 19.840 14.719 -7.808 1.00 77.00 178 ASP A C 1
ATOM 1344 O O . ASP A 1 178 ? 19.475 15.540 -6.972 1.00 77.00 178 ASP A O 1
ATOM 1348 N N . MET A 1 179 ? 19.123 13.618 -8.075 1.00 82.50 179 MET A N 1
ATOM 1349 C CA . MET A 1 179 ? 17.818 13.274 -7.464 1.00 82.50 179 MET A CA 1
ATOM 1350 C C . MET A 1 179 ? 17.917 12.746 -6.017 1.00 82.50 179 MET A C 1
ATOM 1352 O O . MET A 1 179 ? 17.078 11.970 -5.554 1.00 82.50 179 MET A O 1
ATOM 1356 N N . ARG A 1 180 ? 18.968 13.113 -5.290 1.00 88.12 180 ARG A N 1
ATOM 1357 C CA . ARG A 1 180 ? 19.242 12.606 -3.945 1.00 88.12 180 ARG A CA 1
ATOM 1358 C C . ARG A 1 180 ? 18.202 13.080 -2.931 1.00 88.12 180 ARG A C 1
ATOM 1360 O O . ARG A 1 180 ? 17.837 14.254 -2.863 1.00 88.12 180 ARG A O 1
ATOM 1367 N N . PHE A 1 181 ? 17.792 12.161 -2.061 1.00 89.75 181 PHE A N 1
ATOM 1368 C CA . PHE A 1 181 ? 16.920 12.465 -0.934 1.00 89.75 181 PHE A CA 1
ATOM 1369 C C . PHE A 1 181 ? 17.739 13.031 0.236 1.00 89.75 181 PHE A C 1
ATOM 1371 O O . PHE A 1 181 ? 18.506 12.311 0.872 1.00 89.75 181 PHE A O 1
ATOM 1378 N N . VAL A 1 182 ? 17.608 14.333 0.504 1.00 93.19 182 VAL A N 1
ATOM 1379 C CA . VAL A 1 182 ? 18.357 15.009 1.578 1.00 93.19 182 VAL A CA 1
ATOM 1380 C C . VAL A 1 182 ? 17.632 14.850 2.914 1.00 93.19 182 VAL A C 1
ATOM 1382 O O . VAL A 1 182 ? 16.510 15.332 3.083 1.00 93.19 182 VAL A O 1
ATOM 1385 N N . VAL A 1 183 ? 18.290 14.196 3.871 1.00 95.06 183 VAL A N 1
ATOM 1386 C CA . VAL A 1 183 ? 17.800 13.962 5.238 1.00 95.06 183 VAL A CA 1
ATOM 1387 C C . VAL A 1 183 ? 18.871 14.299 6.266 1.00 95.06 183 VAL A C 1
ATOM 1389 O O . VAL A 1 183 ? 20.061 14.291 5.965 1.00 95.06 183 VAL A O 1
ATOM 1392 N N . CYS A 1 184 ? 18.435 14.595 7.489 1.00 96.31 184 CYS A N 1
ATOM 1393 C CA . CYS A 1 184 ? 19.324 14.774 8.631 1.00 96.31 184 CYS A CA 1
ATOM 1394 C C . CYS A 1 184 ? 19.972 13.429 9.025 1.00 96.31 184 CYS A C 1
ATOM 1396 O O . CYS A 1 184 ? 19.220 12.481 9.253 1.00 96.31 184 CYS A O 1
ATOM 1398 N N . PRO A 1 185 ? 21.306 13.320 9.158 1.00 95.25 185 PRO A N 1
ATOM 1399 C CA . PRO A 1 185 ? 21.971 12.099 9.604 1.00 95.25 185 PRO A CA 1
ATOM 1400 C C . PRO A 1 185 ? 21.658 11.774 11.069 1.00 95.25 185 PRO A C 1
ATOM 1402 O O . PRO A 1 185 ? 21.615 10.603 11.426 1.00 95.25 185 PRO A O 1
ATOM 1405 N N . ASP A 1 186 ? 21.372 12.786 11.894 1.00 97.00 186 ASP A N 1
ATOM 1406 C CA . ASP A 1 186 ? 21.120 12.586 13.324 1.00 97.00 186 ASP A CA 1
ATOM 1407 C C . ASP A 1 186 ? 19.711 12.051 13.612 1.00 97.00 186 ASP A C 1
ATOM 1409 O O . ASP A 1 186 ? 19.521 11.264 14.533 1.00 97.00 186 ASP A O 1
ATOM 1413 N N . CYS A 1 187 ? 18.697 12.498 12.857 1.00 96.69 187 CYS A N 1
ATOM 1414 C CA . CYS A 1 187 ? 17.290 12.184 13.151 1.00 96.69 187 CYS A CA 1
ATOM 1415 C C . CYS A 1 187 ? 16.487 11.607 11.979 1.00 96.69 187 CYS A C 1
ATOM 1417 O O . CYS A 1 187 ? 15.316 11.282 12.148 1.00 96.69 187 CYS A O 1
ATOM 1419 N N . GLY A 1 188 ? 17.057 11.528 10.775 1.00 95.19 188 GLY A N 1
ATOM 1420 C CA . GLY A 1 188 ? 16.389 11.008 9.576 1.00 95.19 188 GLY A CA 1
ATOM 1421 C C . GLY A 1 188 ? 15.302 11.911 8.975 1.00 95.19 188 GLY A C 1
ATOM 1422 O O . GLY A 1 188 ? 14.797 11.627 7.889 1.00 95.19 188 GLY A O 1
ATOM 1423 N N . ASN A 1 189 ? 14.937 13.022 9.623 1.00 96.00 189 ASN A N 1
ATOM 1424 C CA . ASN A 1 189 ? 13.855 13.886 9.152 1.00 96.00 189 ASN A CA 1
ATOM 1425 C C . ASN A 1 189 ? 14.298 14.809 8.008 1.00 96.00 189 ASN A C 1
ATOM 1427 O O . ASN A 1 189 ? 15.278 15.549 8.122 1.00 96.00 189 ASN A O 1
ATOM 1431 N N . LYS A 1 190 ? 13.517 14.831 6.920 1.00 93.00 190 LYS A N 1
ATOM 1432 C CA . LYS A 1 190 ? 13.785 15.667 5.732 1.00 93.00 190 LYS A CA 1
ATOM 1433 C C . LYS A 1 190 ? 13.524 17.160 5.951 1.00 93.00 190 LYS A C 1
ATOM 1435 O O . LYS A 1 190 ? 14.062 17.984 5.220 1.00 93.00 190 LYS A O 1
ATOM 1440 N N . ARG A 1 191 ? 12.659 17.518 6.912 1.00 95.06 191 ARG A N 1
ATOM 1441 C CA . ARG A 1 191 ? 12.333 18.923 7.229 1.00 95.06 191 ARG A CA 1
ATOM 1442 C C . ARG A 1 191 ? 13.196 19.516 8.342 1.00 95.06 191 ARG A C 1
ATOM 1444 O O . ARG A 1 191 ? 13.039 20.694 8.641 1.00 95.06 191 ARG A O 1
ATOM 1451 N N . CYS A 1 192 ? 14.105 18.735 8.918 1.00 96.44 192 CYS A N 1
ATOM 1452 C CA . CYS A 1 192 ? 15.032 19.215 9.935 1.00 96.44 192 CYS A CA 1
ATOM 1453 C C . CYS A 1 192 ? 15.960 20.301 9.343 1.00 96.44 192 CYS A C 1
ATOM 1455 O O . CYS A 1 192 ? 16.501 20.093 8.254 1.00 96.44 192 CYS A O 1
ATOM 1457 N N . PRO A 1 193 ? 16.194 21.438 10.023 1.00 96.31 193 PRO A N 1
ATOM 1458 C CA . PRO A 1 193 ? 17.097 22.483 9.535 1.00 96.31 193 PRO A CA 1
ATOM 1459 C C . PRO A 1 193 ? 18.551 22.010 9.403 1.00 96.31 193 PRO A C 1
ATOM 1461 O O . PRO A 1 193 ? 19.260 22.518 8.535 1.00 96.31 193 PRO A O 1
ATOM 1464 N N . HIS A 1 194 ? 18.973 20.997 10.171 1.00 96.00 194 HIS A N 1
ATOM 1465 C CA . HIS A 1 194 ? 20.270 20.331 9.985 1.00 96.00 194 HIS A CA 1
ATOM 1466 C C . HIS A 1 194 ? 20.373 19.698 8.583 1.00 96.00 194 HIS A C 1
ATOM 1468 O O . HIS A 1 194 ? 21.394 19.825 7.921 1.00 96.00 194 HIS A O 1
ATOM 1474 N N . ALA A 1 195 ? 19.278 19.126 8.053 1.00 95.50 195 ALA A N 1
ATOM 1475 C CA . ALA A 1 195 ? 19.220 18.614 6.676 1.00 95.50 195 ALA A CA 1
ATOM 1476 C C . ALA A 1 195 ? 19.486 19.674 5.608 1.00 95.50 195 ALA A C 1
ATOM 1478 O O . ALA A 1 195 ? 20.062 19.391 4.554 1.00 95.50 195 ALA A O 1
ATOM 1479 N N . ASN A 1 196 ? 19.071 20.905 5.889 1.00 94.38 196 ASN A N 1
ATOM 1480 C CA . ASN A 1 196 ? 19.304 22.015 4.991 1.00 94.38 196 ASN A CA 1
ATOM 1481 C C . ASN A 1 196 ? 20.765 22.482 5.063 1.00 94.38 196 ASN A C 1
ATOM 1483 O O . ASN A 1 196 ? 21.414 22.568 4.027 1.00 94.38 196 ASN A O 1
ATOM 1487 N N . ASP A 1 197 ? 21.306 22.683 6.267 1.00 93.69 197 ASP A N 1
ATOM 1488 C CA . ASP A 1 197 ? 22.680 23.140 6.494 1.00 93.69 197 ASP A CA 1
ATOM 1489 C C . ASP A 1 197 ? 23.324 22.381 7.666 1.00 93.69 197 ASP A C 1
ATOM 1491 O O . ASP A 1 197 ? 22.780 22.366 8.772 1.00 93.69 197 ASP A O 1
ATOM 1495 N N . HIS A 1 198 ? 24.514 21.808 7.447 1.00 93.56 198 HIS A N 1
ATOM 1496 C CA . HIS A 1 198 ? 25.254 21.046 8.457 1.00 93.56 198 HIS A CA 1
ATOM 1497 C C . HIS A 1 198 ? 25.651 21.892 9.679 1.00 93.56 198 HIS A C 1
ATOM 1499 O O . HIS A 1 198 ? 26.038 21.340 10.704 1.00 93.56 198 HIS A O 1
ATOM 1505 N N . LYS A 1 199 ? 25.583 23.227 9.582 1.00 95.12 199 LYS A N 1
ATOM 1506 C CA . LYS A 1 199 ? 25.840 24.150 10.697 1.00 95.12 199 LYS A CA 1
ATOM 1507 C C . LYS A 1 199 ? 24.637 24.344 11.617 1.00 95.12 199 LYS A C 1
ATOM 1509 O O . LYS A 1 199 ? 24.809 24.797 12.746 1.00 95.12 199 LYS A O 1
ATOM 1514 N N . ASN A 1 200 ? 23.426 24.046 11.149 1.00 95.44 200 ASN A N 1
ATOM 1515 C CA . ASN A 1 200 ? 22.217 24.201 11.955 1.00 95.44 200 ASN A CA 1
ATOM 1516 C C . ASN A 1 200 ? 22.144 23.111 13.026 1.00 95.44 200 ASN A C 1
ATOM 1518 O O . ASN A 1 200 ? 22.629 22.009 12.814 1.00 95.44 200 ASN A O 1
ATOM 1522 N N . ALA A 1 201 ? 21.484 23.371 14.152 1.00 96.25 201 ALA A N 1
ATOM 1523 C CA . ALA A 1 201 ? 21.219 22.324 15.134 1.00 96.25 201 ALA A CA 1
ATOM 1524 C C . ALA A 1 201 ? 20.153 21.336 14.626 1.00 96.25 201 ALA A C 1
ATOM 1526 O O . ALA A 1 201 ? 19.210 21.716 13.924 1.00 96.25 201 ALA A O 1
ATOM 1527 N N . CYS A 1 202 ? 20.268 20.067 15.019 1.00 96.62 202 CYS A N 1
ATOM 1528 C CA . CYS A 1 202 ? 19.202 19.093 14.826 1.00 96.62 202 CYS A CA 1
ATOM 1529 C C . CYS A 1 202 ? 18.031 19.387 15.778 1.00 96.62 202 CYS A C 1
ATOM 1531 O O . CYS A 1 202 ? 18.217 19.514 16.985 1.00 96.62 202 CYS A O 1
ATOM 1533 N N . THR A 1 203 ? 16.814 19.468 15.238 1.00 96.00 203 THR A N 1
ATOM 1534 C CA . THR A 1 203 ? 15.581 19.699 16.017 1.00 96.00 203 THR A CA 1
ATOM 1535 C C . THR A 1 203 ? 14.841 18.412 16.366 1.00 96.00 203 THR A C 1
ATOM 1537 O O . THR A 1 203 ? 13.880 18.445 17.127 1.00 96.00 203 THR A O 1
ATOM 1540 N N . GLY A 1 204 ? 15.223 17.281 15.761 1.00 96.38 204 GLY A N 1
ATOM 1541 C CA . GLY A 1 204 ? 14.499 16.015 15.906 1.00 96.38 204 GLY A CA 1
ATOM 1542 C C . GLY A 1 204 ? 13.096 15.993 15.277 1.00 96.38 204 GLY A C 1
ATOM 1543 O O . GLY A 1 204 ? 12.375 15.019 15.456 1.00 96.38 204 GLY A O 1
ATOM 1544 N N . SER A 1 205 ? 12.713 17.018 14.507 1.00 94.19 205 SER A N 1
ATOM 1545 C CA . SER A 1 205 ? 11.339 17.222 14.023 1.00 94.19 205 SER A CA 1
ATOM 1546 C C . SER A 1 205 ? 11.195 17.113 12.498 1.00 94.19 205 SER A C 1
ATOM 1548 O O . SER A 1 205 ? 12.103 17.457 11.732 1.00 94.19 205 SER A O 1
ATOM 1550 N N . ASN A 1 206 ? 10.013 16.678 12.046 1.00 94.44 206 ASN A N 1
ATOM 1551 C CA . ASN A 1 206 ? 9.605 16.677 10.639 1.00 94.44 206 ASN A CA 1
ATOM 1552 C C . ASN A 1 206 ? 8.469 17.675 10.341 1.00 94.44 206 ASN A C 1
ATOM 1554 O O . ASN A 1 206 ? 7.859 17.589 9.269 1.00 94.44 206 ASN A O 1
ATOM 1558 N N . GLU A 1 207 ? 8.161 18.597 11.261 1.00 93.69 207 GLU A N 1
ATOM 1559 C CA . GLU A 1 207 ? 7.129 19.618 11.053 1.00 93.69 207 GLU A CA 1
ATOM 1560 C C . GLU A 1 207 ? 7.558 20.635 9.971 1.00 93.69 207 GLU A C 1
ATOM 1562 O O . GLU A 1 207 ? 8.749 20.931 9.824 1.00 93.69 207 GLU A O 1
ATOM 1567 N N . PRO A 1 208 ? 6.627 21.158 9.153 1.00 93.06 208 PRO A N 1
ATOM 1568 C CA . PRO A 1 208 ? 6.912 22.238 8.206 1.00 93.06 208 PRO A CA 1
ATOM 1569 C C . PRO A 1 208 ? 7.123 23.582 8.919 1.00 93.06 208 PRO A C 1
ATOM 1571 O O . PRO A 1 208 ? 6.582 23.810 9.995 1.00 93.06 208 PRO A O 1
ATOM 1574 N N . GLY A 1 209 ? 7.867 24.498 8.295 1.00 90.38 209 GLY A N 1
ATOM 1575 C CA . GLY A 1 209 ? 8.035 25.868 8.796 1.00 90.38 209 GLY A CA 1
ATOM 1576 C C . GLY A 1 209 ? 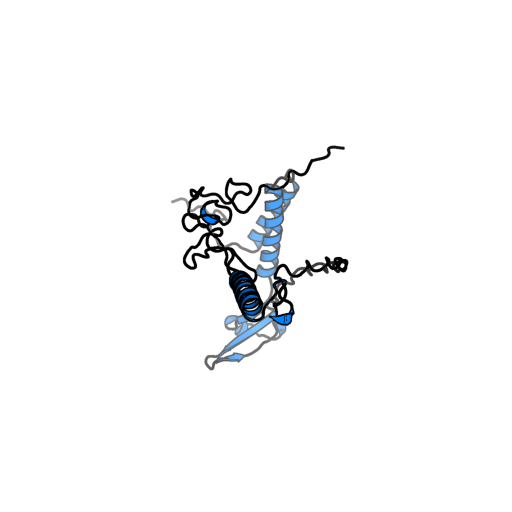9.085 26.049 9.889 1.00 90.38 209 GLY A C 1
ATOM 1577 O O . GLY A 1 209 ? 9.175 27.127 10.468 1.00 90.38 209 GLY A O 1
ATOM 1578 N N . GLN A 1 210 ? 9.897 25.029 10.162 1.00 93.38 210 GLN A N 1
ATOM 1579 C CA . GLN A 1 210 ? 11.034 25.153 11.072 1.00 93.38 210 GLN A CA 1
ATOM 1580 C C . GLN A 1 210 ? 12.043 26.187 10.541 1.00 93.38 210 GLN A C 1
ATOM 1582 O O . GLN A 1 210 ? 12.398 26.169 9.360 1.00 93.38 210 GLN A O 1
ATOM 1587 N N . VAL A 1 211 ? 12.533 27.075 11.413 1.00 91.81 211 VAL A N 1
ATOM 1588 C CA . VAL A 1 211 ? 13.529 28.100 11.053 1.00 91.81 211 VAL A CA 1
ATOM 1589 C C . VAL A 1 211 ? 14.797 27.424 10.521 1.00 91.81 211 VAL A C 1
ATOM 1591 O O . VAL A 1 211 ? 15.345 26.533 11.163 1.00 91.81 211 VAL A O 1
ATOM 1594 N N . GLY A 1 212 ? 15.248 27.828 9.331 1.00 90.75 212 GLY A N 1
ATOM 1595 C CA . GLY A 1 212 ? 16.417 27.244 8.660 1.00 90.75 212 GLY A CA 1
ATOM 1596 C C . GLY A 1 212 ? 16.134 25.970 7.853 1.00 90.75 212 GLY A C 1
ATOM 1597 O O . GLY A 1 212 ? 17.045 25.454 7.208 1.00 90.75 212 GLY A O 1
ATOM 1598 N N . SER A 1 213 ? 14.894 25.467 7.847 1.00 93.44 213 SER A N 1
ATOM 1599 C CA . SER A 1 213 ? 14.469 24.363 6.980 1.00 93.44 213 SER A CA 1
ATOM 1600 C C . SER A 1 213 ? 14.211 24.828 5.548 1.00 93.44 213 SER A C 1
ATOM 1602 O O . SER A 1 213 ? 13.729 25.933 5.313 1.00 93.44 213 SER A O 1
ATOM 1604 N N . ALA A 1 214 ? 14.439 23.936 4.581 1.00 90.56 214 ALA A N 1
ATOM 1605 C CA . ALA A 1 214 ? 14.043 24.151 3.189 1.00 90.56 214 ALA A CA 1
ATOM 1606 C C . ALA A 1 214 ? 12.517 24.094 2.969 1.00 90.56 214 ALA A C 1
ATOM 1608 O O . ALA A 1 214 ? 12.045 24.389 1.872 1.00 90.56 214 ALA A O 1
ATOM 1609 N N . TYR A 1 215 ? 11.746 23.656 3.971 1.00 90.06 215 TYR A N 1
ATOM 1610 C CA . TYR A 1 215 ? 10.302 23.461 3.868 1.00 90.06 215 TYR A CA 1
ATOM 1611 C C . TYR A 1 215 ? 9.559 24.540 4.670 1.00 90.06 215 TYR A C 1
ATOM 1613 O O . TYR A 1 215 ? 9.491 24.424 5.898 1.00 90.06 215 TYR A O 1
ATOM 1621 N N . PRO A 1 216 ? 8.976 25.558 4.009 1.00 86.19 216 PRO A N 1
ATOM 1622 C CA . PRO A 1 216 ? 8.260 26.634 4.690 1.00 86.19 216 PRO A CA 1
ATOM 1623 C C . PRO A 1 216 ? 6.971 26.137 5.361 1.00 86.19 216 PRO A C 1
ATOM 1625 O O . PRO A 1 216 ? 6.504 25.020 5.112 1.00 86.19 216 PRO A O 1
ATOM 1628 N N . ALA A 1 217 ? 6.400 26.978 6.229 1.00 84.69 217 ALA A N 1
ATOM 1629 C CA . ALA A 1 217 ? 5.084 26.738 6.809 1.00 84.69 217 ALA A CA 1
ATOM 1630 C C . ALA A 1 217 ? 4.020 26.737 5.701 1.00 84.69 217 ALA A C 1
ATOM 1632 O O . ALA A 1 217 ? 4.160 27.432 4.692 1.00 84.69 217 ALA A O 1
ATOM 1633 N N . ALA A 1 218 ? 2.958 25.951 5.882 1.00 79.00 218 ALA A N 1
ATOM 1634 C CA . ALA A 1 218 ? 1.829 25.993 4.963 1.00 79.00 218 ALA A CA 1
ATOM 1635 C C . ALA A 1 218 ? 1.191 27.399 4.984 1.00 79.00 218 ALA A C 1
ATOM 1637 O O . ALA A 1 218 ? 1.082 27.985 6.066 1.00 79.00 218 ALA A O 1
ATOM 1638 N N . PRO A 1 219 ? 0.751 27.939 3.832 1.00 70.50 219 PRO A N 1
ATOM 1639 C CA . PRO A 1 219 ? -0.043 29.161 3.811 1.00 70.50 219 PRO A CA 1
ATOM 1640 C C . PRO A 1 219 ? -1.299 28.966 4.666 1.00 70.50 219 PRO A C 1
ATOM 1642 O O . PRO A 1 219 ? -1.994 27.958 4.519 1.00 70.50 219 PRO A O 1
ATOM 1645 N N . GLN A 1 220 ? -1.593 29.910 5.560 1.00 61.41 220 GLN A N 1
ATOM 1646 C CA . GLN A 1 220 ? -2.858 29.912 6.288 1.00 61.41 220 GLN A CA 1
ATOM 1647 C C . GLN A 1 220 ? -3.977 30.170 5.275 1.00 61.41 220 GLN A C 1
ATOM 1649 O O . GLN A 1 220 ? -4.042 31.241 4.679 1.00 61.41 220 GLN A O 1
ATOM 1654 N N . GLN A 1 221 ? -4.831 29.175 5.040 1.00 58.06 221 GLN A N 1
ATOM 1655 C CA . GLN A 1 221 ? -6.063 29.396 4.294 1.00 58.06 221 GLN A CA 1
ATOM 1656 C C . GLN A 1 221 ? -6.960 30.289 5.155 1.00 58.06 221 GLN A C 1
ATOM 1658 O O . GLN A 1 221 ? -7.368 29.888 6.246 1.00 58.06 221 GLN A O 1
ATOM 1663 N N . GLU A 1 222 ? -7.232 31.509 4.690 1.00 54.59 222 GLU A N 1
ATOM 1664 C CA . GLU A 1 222 ? -8.254 32.365 5.284 1.00 54.59 222 GLU A CA 1
ATOM 1665 C C . GLU A 1 222 ? -9.595 31.635 5.186 1.00 54.59 222 GLU A C 1
ATOM 1667 O O . GLU A 1 222 ? -10.185 31.490 4.114 1.00 54.59 222 GLU A O 1
ATOM 1672 N N . VAL A 1 223 ? -10.066 31.125 6.322 1.00 53.94 223 VAL A N 1
ATOM 1673 C CA . VAL A 1 223 ? -11.419 30.595 6.452 1.00 53.94 223 VAL A CA 1
ATOM 1674 C C . VAL A 1 223 ? -12.360 31.794 6.399 1.00 53.94 223 VAL A C 1
ATOM 1676 O O . VAL A 1 223 ? -12.690 32.385 7.426 1.00 53.94 223 VAL A O 1
ATOM 1679 N N . ASN A 1 224 ? -12.766 32.174 5.18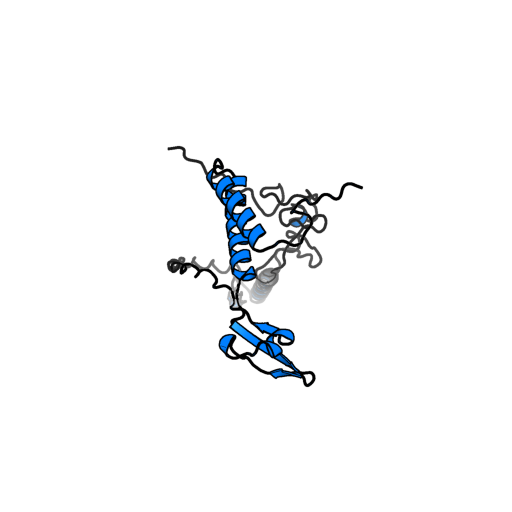8 1.00 51.03 224 ASN A N 1
ATOM 1680 C CA . ASN A 1 224 ? -13.852 33.120 4.971 1.00 51.03 224 ASN A CA 1
ATOM 1681 C C . ASN A 1 224 ? -15.142 32.471 5.494 1.00 51.03 224 ASN A C 1
ATOM 1683 O O . ASN A 1 224 ? -15.765 31.652 4.820 1.00 51.03 224 ASN A O 1
ATOM 1687 N N . ARG A 1 225 ? -15.503 32.783 6.743 1.00 47.47 225 ARG A N 1
ATOM 1688 C CA . ARG A 1 225 ? -16.819 32.472 7.307 1.00 47.47 225 ARG A CA 1
ATOM 1689 C C . ARG A 1 225 ? -17.815 33.474 6.722 1.00 47.47 225 ARG A C 1
ATOM 1691 O O . ARG A 1 225 ? -17.966 34.565 7.267 1.00 47.47 225 ARG A O 1
ATOM 1698 N N . GLY A 1 226 ? -18.401 33.110 5.583 1.00 51.69 226 GLY A N 1
ATOM 1699 C CA . GLY A 1 226 ? -19.637 33.701 5.061 1.00 51.69 226 GLY A CA 1
ATOM 1700 C C . GLY A 1 226 ? -20.861 33.033 5.664 1.00 51.69 226 GLY A C 1
ATOM 1701 O O . GLY A 1 226 ? -20.756 31.831 6.000 1.00 51.69 226 GLY A O 1
#

Organism: Salmonella enterica (NCBI:txid28901)

pLDDT: mean 82.3, std 14.24, range [37.62, 97.0]

Sequence (226 aa):
MTTNNHPAHGPVSLERLHQISEILSKAAAQSDGGNLGYAMADAVKVIDGAIAVFGAEPVAWVRYCSDGTIDGPLLNYQIDDCRKSTWTPLYAAPQLPQLPQLPQLPQLPQLPQLPQSAPVVPEEMYWQDAPVEGSTRSAAYATGWNACRAAMLQCADSNSPVIPDCWCRTCRPVTMSDMRFVVCPDCGNKRCPHANDHKNACTGSNEPGQVGSAYPAAPQQEVNRG

Foldseek 3Di:
DDDPPPVVPDPQDLVNLVVLLVVLVVVLVVDPPPPVSVVSVVVSVVSVVVSCVRPFDFQFWWDQDPVRDIPDGDGPVRDDPVVVVHIDGHTDDPDDPPDPPDPPDPDDPDDPPDPDPDPPQDDQQDLVRQPDDDSVVSVVRSVVNVVVSVVVVVCVVPPACQPVPDLACRNHPQDPVRPDQQAQPVQRASFFLCSHPVPDDGPNDNAACPPNGPGHHDPPDPPPPD